Protein AF-A0A9E7M958-F1 (afdb_monomer_lite)

Secondary structure (DSSP, 8-state):
-HHHHHHHHHHHHHHHHHHHHHHS-S-----HHHHHHHHHHHHHHHHHHHHHHHHHHHHHHHHHHHHHHHHHHHHHHHHHHHHHHHHHHHHHHHHHHHHHHHHHHHHHHHHHHHHHHHHHHHHHHHHHHHHHHHHHHHHHHHHHHHHHHHHHHHHHTT-HHHHHHHHHHHHHHHHHHHHHHHHHHHHHHHHHTT--SHHHHHHHHHHHHHHHHHHHHHHHHHHHHHHHHHHHHHHHTT-HHHHHHHHHHHHHHHHHHHHTT-

Foldseek 3Di:
DVVVVVVVVVVVVVVVVVVVVVPDDDDDDDDPVVVVVVVVVVVVVVVVVVVVVVVVVVVVVVVVVVVVVVVVVVVVVVVVVVVVVVVVVVVVVVVVVVVVVVVVVVVVVVVVVVVLVVLVVLLVVLQVLLVVLQVLLVVLQVQLVVLQVVLLVCVVVLVLVSSLVSLVSSLVSLVSSLVSLQSSLVSLVSSLVSDPDPVSNVVSVVSNVVSVVSSVLSVLLNVLSVLQNVLSVCSVVVNNVSSVVSNVVSVVSVVVSVVVVD

Organism: NCBI:txid2866384

Radius of gyration: 62.26 Å; chains: 1; bounding box: 92×36×176 Å

Structure (mmCIF, N/CA/C/O backbone):
data_AF-A0A9E7M958-F1
#
_entry.id   AF-A0A9E7M958-F1
#
loop_
_atom_site.group_PDB
_atom_site.id
_atom_site.type_symbol
_atom_site.label_atom_id
_atom_site.label_alt_id
_atom_site.label_comp_id
_atom_site.label_asym_id
_atom_site.label_entity_id
_atom_site.label_seq_id
_atom_site.pdbx_PDB_ins_code
_atom_site.Cartn_x
_atom_site.Cartn_y
_atom_site.Cartn_z
_atom_site.occupancy
_atom_site.B_iso_or_equiv
_atom_site.auth_seq_id
_atom_site.auth_comp_id
_atom_site.auth_asym_id
_atom_site.auth_atom_id
_atom_site.pdbx_PDB_model_num
ATOM 1 N N . MET A 1 1 ? -29.590 12.487 93.732 1.00 47.31 1 MET A N 1
ATOM 2 C CA . MET A 1 1 ? -29.348 13.598 94.693 1.00 47.31 1 MET A CA 1
ATOM 3 C C . MET A 1 1 ? -30.628 14.300 95.175 1.00 47.31 1 MET A C 1
ATOM 5 O O . MET A 1 1 ? -30.715 14.579 96.363 1.00 47.31 1 MET A O 1
ATOM 9 N N . LYS A 1 2 ? -31.625 14.575 94.311 1.00 45.00 2 LYS A N 1
ATOM 10 C CA . LYS A 1 2 ? -32.914 15.203 94.698 1.00 45.00 2 LYS A CA 1
ATOM 11 C C . LYS A 1 2 ? -33.746 14.357 95.684 1.00 45.00 2 LYS A C 1
ATOM 13 O O . LYS A 1 2 ? -34.226 14.889 96.676 1.00 45.00 2 LYS A O 1
ATOM 18 N N . GLU A 1 3 ? -33.815 13.047 95.458 1.00 50.19 3 GLU A N 1
ATOM 19 C CA . GLU A 1 3 ? -34.499 12.064 96.323 1.00 50.19 3 GLU A CA 1
ATOM 20 C C . GLU A 1 3 ? -33.893 11.978 97.738 1.00 50.19 3 GLU A C 1
ATOM 22 O O . GLU A 1 3 ? -34.594 12.049 98.742 1.00 50.19 3 GLU A O 1
ATOM 27 N N . ILE A 1 4 ? -32.559 11.949 97.837 1.00 57.16 4 ILE A N 1
ATOM 28 C CA . ILE A 1 4 ? -31.839 11.887 99.122 1.00 57.16 4 ILE A CA 1
ATOM 29 C C . ILE A 1 4 ? -32.081 13.154 99.963 1.00 57.16 4 ILE A C 1
ATOM 31 O O . ILE A 1 4 ? -32.225 13.069 101.181 1.00 57.16 4 ILE A O 1
ATOM 35 N N . LYS A 1 5 ? -32.202 14.330 99.325 1.00 58.62 5 LYS A N 1
ATOM 36 C CA . LYS A 1 5 ? -32.550 15.583 100.020 1.00 58.62 5 LYS A CA 1
ATOM 37 C C . LYS A 1 5 ? -33.979 15.571 100.580 1.00 58.62 5 LYS A C 1
ATOM 39 O O . LYS A 1 5 ? -34.191 16.124 101.656 1.00 58.62 5 LYS A O 1
ATOM 44 N N . LYS A 1 6 ? -34.934 14.922 99.901 1.00 59.91 6 LYS A N 1
ATOM 45 C CA . LYS A 1 6 ? -36.303 14.732 100.417 1.00 59.91 6 LYS A CA 1
ATOM 46 C C . LYS A 1 6 ? -36.311 13.844 101.665 1.00 59.91 6 LYS A C 1
ATOM 48 O O . LYS A 1 6 ? -36.924 14.212 102.662 1.00 59.91 6 LYS A O 1
ATOM 53 N N . ILE A 1 7 ? -35.570 12.735 101.643 1.00 62.56 7 ILE A N 1
ATOM 54 C CA . ILE A 1 7 ? -35.487 11.799 102.778 1.00 62.56 7 ILE A CA 1
ATOM 55 C C . ILE A 1 7 ? -34.814 12.454 103.997 1.00 62.56 7 ILE A C 1
ATOM 57 O O . ILE A 1 7 ? -35.335 12.352 105.107 1.00 62.56 7 ILE A O 1
ATOM 61 N N . LEU A 1 8 ? -33.715 13.199 103.808 1.00 62.44 8 LEU A N 1
ATOM 62 C CA . LEU A 1 8 ? -33.075 13.937 104.909 1.00 62.44 8 LEU A CA 1
ATOM 63 C C . LEU A 1 8 ? -33.972 15.040 105.496 1.00 62.44 8 LEU A C 1
ATOM 65 O O . LEU A 1 8 ? -33.953 15.254 106.707 1.00 62.44 8 LEU A O 1
ATOM 69 N N . GLY A 1 9 ? -34.776 15.716 104.667 1.00 65.19 9 GLY A N 1
ATOM 70 C CA . GLY A 1 9 ? -35.741 16.715 105.135 1.00 65.19 9 GLY A CA 1
ATOM 71 C C . GLY A 1 9 ? -36.799 16.121 106.070 1.00 65.19 9 GLY A C 1
ATOM 72 O O . GLY A 1 9 ? -37.097 16.702 107.111 1.00 65.19 9 GLY A O 1
ATOM 73 N N . ILE A 1 10 ? -37.298 14.925 105.751 1.00 59.59 10 ILE A N 1
ATOM 74 C CA . ILE A 1 10 ? -38.305 14.215 106.557 1.00 59.59 10 ILE A CA 1
ATOM 75 C C . ILE A 1 10 ? -37.716 13.739 107.898 1.00 59.59 10 ILE A C 1
ATOM 77 O O . ILE A 1 10 ? -38.360 13.877 108.939 1.00 59.59 10 ILE A O 1
ATOM 81 N N . ILE A 1 11 ? -36.471 13.248 107.905 1.00 61.09 11 ILE A N 1
ATOM 82 C CA . ILE A 1 11 ? -35.780 12.812 109.135 1.00 61.09 11 ILE A CA 1
ATOM 83 C C . ILE A 1 11 ? -35.516 13.998 110.080 1.00 61.09 11 ILE A C 1
ATOM 85 O O . ILE A 1 11 ? -35.665 13.861 111.295 1.00 61.09 11 ILE A O 1
ATOM 89 N N . SER A 1 12 ? -35.192 15.176 109.536 1.00 56.88 12 SER A N 1
ATOM 90 C CA . SER A 1 12 ? -34.965 16.397 110.326 1.00 56.88 12 SER A CA 1
ATOM 91 C C . SER A 1 12 ? -36.241 16.886 111.032 1.00 56.88 12 SER A C 1
ATOM 93 O O . SER A 1 12 ? -36.202 17.279 112.198 1.00 56.88 12 SER A O 1
ATOM 95 N N . ILE A 1 13 ? -37.398 16.776 110.369 1.00 57.28 13 ILE A N 1
ATOM 96 C CA . ILE A 1 13 ? -38.706 17.131 110.946 1.00 57.28 13 ILE A CA 1
ATOM 97 C C . ILE A 1 13 ? -39.095 16.155 112.071 1.00 57.28 13 ILE A C 1
ATOM 99 O O . ILE A 1 13 ? -39.565 16.587 113.122 1.00 57.28 13 ILE A O 1
ATOM 103 N N . LEU A 1 14 ? -38.832 14.854 111.905 1.00 51.41 14 LEU A N 1
ATOM 104 C CA . LEU A 1 14 ? -39.095 13.837 112.935 1.00 51.41 14 LEU A CA 1
ATOM 105 C C . LEU A 1 14 ? -38.266 14.049 114.214 1.00 51.41 14 LEU A C 1
ATOM 107 O O . LEU A 1 14 ? -38.778 13.857 115.321 1.00 51.41 14 LEU A O 1
ATOM 111 N N . PHE A 1 15 ? -37.015 14.501 114.081 1.00 55.94 15 PHE A N 1
ATOM 112 C CA . PHE A 1 15 ? -36.181 14.867 115.231 1.00 55.94 15 PHE A CA 1
ATOM 113 C C . PHE A 1 15 ? -36.667 16.147 115.923 1.00 55.94 15 PHE A C 1
ATOM 115 O O . PHE A 1 15 ? -36.675 16.206 117.153 1.00 55.94 15 PHE A O 1
ATOM 122 N N . PHE A 1 16 ? -37.147 17.137 115.163 1.00 52.12 16 PHE A N 1
ATOM 123 C CA . PHE A 1 16 ? -37.695 18.377 115.725 1.00 52.12 16 PHE A CA 1
ATOM 124 C C . PHE A 1 16 ? -38.998 18.153 116.505 1.00 52.12 16 PHE A C 1
ATOM 126 O O . PHE A 1 16 ? -39.171 18.705 117.591 1.00 52.12 16 PHE A O 1
ATOM 133 N N . VAL A 1 17 ? -39.885 17.289 116.004 1.00 52.69 17 VAL A N 1
ATOM 134 C CA . VAL A 1 17 ? -41.134 16.930 116.698 1.00 52.69 17 VAL A CA 1
ATOM 135 C C . VAL A 1 17 ? -40.842 16.154 117.986 1.00 52.69 17 VAL A C 1
ATOM 137 O O . VAL A 1 17 ? -41.458 16.416 119.016 1.00 52.69 17 VAL A O 1
ATOM 140 N N . SER A 1 18 ? -39.842 15.269 117.970 1.00 51.22 18 SER A N 1
ATOM 141 C CA . SER A 1 18 ? -39.431 14.515 119.163 1.00 51.22 18 SER A CA 1
ATOM 142 C C . SER A 1 18 ? -38.793 15.412 120.235 1.00 51.22 18 SER A C 1
ATOM 144 O O . SER A 1 18 ? -38.998 15.187 121.426 1.00 51.22 18 SER A O 1
ATOM 146 N N . ALA A 1 19 ? -38.072 16.465 119.833 1.00 47.78 19 ALA A N 1
ATOM 147 C CA . ALA A 1 19 ? -37.469 17.431 120.755 1.00 47.78 19 ALA A CA 1
ATOM 148 C C . ALA A 1 19 ? -38.495 18.404 121.372 1.00 47.78 19 ALA A C 1
ATOM 150 O O . ALA A 1 19 ? -38.380 18.748 122.548 1.00 47.78 19 ALA A O 1
ATOM 151 N N . ILE A 1 20 ? -39.531 18.804 120.623 1.00 48.09 20 ILE A N 1
ATOM 152 C CA . ILE A 1 20 ? -40.610 19.673 121.133 1.00 48.09 20 ILE A CA 1
ATOM 153 C C . ILE A 1 20 ? -41.466 18.944 122.184 1.00 48.09 20 ILE A C 1
ATOM 155 O O . ILE A 1 20 ? -41.868 19.554 123.175 1.00 48.09 20 ILE A O 1
ATOM 159 N N . VAL A 1 21 ? -41.676 17.633 122.028 1.00 45.31 21 VAL A N 1
ATOM 160 C CA . VAL A 1 21 ? -42.449 16.810 122.979 1.00 45.31 21 VAL A CA 1
ATOM 161 C C . VAL A 1 21 ? -41.733 16.624 124.327 1.00 45.31 21 VAL A C 1
ATOM 163 O O . VAL A 1 21 ? -42.394 16.404 125.337 1.00 45.31 21 VAL A O 1
ATOM 166 N N . ILE A 1 22 ? -40.404 16.762 124.388 1.00 48.28 22 ILE A N 1
ATOM 167 C CA . ILE A 1 22 ? -39.631 16.529 125.622 1.00 48.28 22 ILE A CA 1
ATOM 168 C C . ILE A 1 22 ? -39.420 17.819 126.446 1.00 48.28 22 ILE A C 1
ATOM 170 O O . ILE A 1 22 ? -39.154 17.732 127.642 1.00 48.28 22 ILE A O 1
ATOM 174 N N . ILE A 1 23 ? -39.581 19.017 125.863 1.00 45.84 23 ILE A N 1
ATOM 175 C CA . ILE A 1 23 ? -39.220 20.288 126.533 1.00 45.84 23 ILE A CA 1
ATOM 176 C C . ILE A 1 23 ? -40.438 21.127 126.988 1.00 45.84 23 ILE A C 1
ATOM 178 O O . ILE A 1 23 ? -40.286 22.006 127.835 1.00 45.84 23 ILE A O 1
ATOM 182 N N . SER A 1 24 ? -41.671 20.836 126.551 1.00 40.62 24 SER A N 1
ATOM 183 C CA . SER A 1 24 ? -42.872 21.577 126.995 1.00 40.62 24 SER A CA 1
ATOM 184 C C . SER A 1 24 ? -43.642 20.873 128.128 1.00 40.62 24 SER A C 1
ATOM 186 O O . SER A 1 24 ? -44.648 20.210 127.910 1.00 40.62 24 SER A O 1
ATOM 188 N N . GLY A 1 25 ? -43.088 21.004 129.337 1.00 33.09 25 GLY A N 1
ATOM 189 C CA . GLY A 1 25 ? -43.757 21.251 130.625 1.00 33.09 25 GLY A CA 1
ATOM 190 C C . GLY A 1 25 ? -45.064 20.546 131.029 1.00 33.09 25 GLY A C 1
ATOM 191 O O . GLY A 1 25 ? -46.114 20.682 130.413 1.00 33.09 25 GLY A O 1
ATOM 192 N N . CYS A 1 26 ? -44.994 19.946 132.221 1.00 32.00 26 CYS A N 1
ATOM 193 C CA . CYS A 1 26 ? -46.040 19.870 133.241 1.00 32.00 26 CYS A CA 1
ATOM 194 C C . CYS A 1 26 ? -47.234 20.846 133.107 1.00 32.00 26 CYS A C 1
ATOM 196 O O . CYS A 1 26 ? -47.071 22.047 132.913 1.00 32.00 26 CYS A O 1
ATOM 198 N N . THR A 1 27 ? -48.412 20.289 133.422 1.00 36.72 27 THR A N 1
ATOM 199 C CA . THR A 1 27 ? -49.656 20.936 133.885 1.00 36.72 27 THR A CA 1
ATOM 200 C C . THR A 1 27 ? -50.362 21.893 132.921 1.00 36.72 27 THR A C 1
ATOM 202 O O . THR A 1 27 ? -50.219 23.106 133.012 1.00 36.72 27 THR A O 1
ATOM 205 N N . ASN A 1 28 ? -51.251 21.356 132.081 1.00 36.56 28 ASN A N 1
ATOM 206 C CA . ASN A 1 28 ? -52.699 21.548 132.242 1.00 36.56 28 ASN A CA 1
ATOM 207 C C . ASN A 1 28 ? -53.490 20.707 131.229 1.00 36.56 28 ASN A C 1
ATOM 209 O O . ASN A 1 28 ? -53.019 20.328 130.162 1.00 36.56 28 ASN A O 1
ATOM 213 N N . THR A 1 29 ? -54.695 20.351 131.650 1.00 40.72 29 THR A N 1
ATOM 214 C CA . THR A 1 29 ? -55.608 19.350 131.101 1.00 40.72 29 THR A CA 1
ATOM 215 C C . THR A 1 29 ? -56.122 19.663 129.692 1.00 40.72 29 THR A C 1
ATOM 217 O O . THR A 1 29 ? -57.038 20.465 129.532 1.00 40.72 29 THR A O 1
ATOM 220 N N . THR A 1 30 ? -55.645 18.905 128.702 1.00 40.09 30 THR A N 1
ATOM 221 C CA . THR A 1 30 ? -56.407 18.521 127.500 1.00 40.09 30 THR A CA 1
ATOM 222 C C . THR A 1 30 ? -56.145 17.040 127.209 1.00 40.09 30 THR A C 1
ATOM 224 O O . THR A 1 30 ? -55.007 16.585 127.246 1.00 40.09 30 THR A O 1
ATOM 227 N N . SER A 1 31 ? -57.220 16.276 127.004 1.00 42.88 31 SER A N 1
ATOM 228 C CA . SER A 1 31 ? -57.263 14.806 126.937 1.00 42.88 31 SER A CA 1
ATOM 229 C C . SER A 1 31 ? -56.242 14.175 125.962 1.00 42.88 31 SER A C 1
ATOM 231 O O . SER A 1 31 ? -56.188 14.598 124.804 1.00 42.88 31 SER A O 1
ATOM 233 N N . PRO A 1 32 ? -55.524 13.092 126.347 1.00 48.78 32 PRO A N 1
ATOM 234 C CA . PRO A 1 32 ? -54.603 12.353 125.467 1.00 48.78 32 PRO A CA 1
ATOM 235 C C . PRO A 1 32 ? -55.287 11.760 124.226 1.00 48.78 32 PRO A C 1
ATOM 237 O O . PRO A 1 32 ? -54.625 11.469 123.231 1.00 48.78 32 PRO A O 1
ATOM 240 N N . THR A 1 33 ? -56.614 11.606 124.281 1.00 51.75 33 THR A N 1
ATOM 241 C CA . THR A 1 33 ? -57.452 10.962 123.258 1.00 51.75 33 THR A CA 1
ATOM 242 C C . THR A 1 33 ? -57.590 11.802 121.986 1.00 51.75 33 THR A C 1
ATOM 244 O O . THR A 1 33 ? -57.744 11.248 120.904 1.00 51.75 33 THR A O 1
ATOM 247 N N . ALA A 1 34 ? -57.501 13.135 122.075 1.00 48.47 34 ALA A N 1
ATOM 248 C CA . ALA A 1 34 ? -57.611 14.007 120.902 1.00 48.47 34 ALA A CA 1
ATOM 249 C C . ALA A 1 34 ? -56.317 14.027 120.072 1.00 48.47 34 ALA A C 1
ATOM 251 O O . ALA A 1 34 ? -56.385 14.043 118.846 1.00 48.47 34 ALA A O 1
ATOM 252 N N . VAL A 1 35 ? -55.155 13.962 120.734 1.00 49.47 35 VAL A N 1
ATOM 253 C CA . VAL A 1 35 ? -53.819 14.016 120.109 1.00 49.47 35 VAL A CA 1
ATOM 254 C C . VAL A 1 35 ? -53.416 12.664 119.511 1.00 49.47 35 VAL A C 1
ATOM 256 O O . VAL A 1 35 ? -52.834 12.614 118.432 1.00 49.47 35 VAL A O 1
ATOM 259 N N . THR A 1 36 ? -53.774 11.547 120.158 1.00 46.97 36 THR A N 1
ATOM 260 C CA . THR A 1 36 ? -53.556 10.211 119.570 1.00 46.97 36 THR A CA 1
ATOM 261 C C . THR A 1 36 ? -54.471 9.957 118.380 1.00 46.97 36 THR A C 1
ATOM 263 O O . THR A 1 36 ? -53.989 9.424 117.387 1.00 46.97 36 THR A O 1
ATOM 266 N N . LYS A 1 37 ? -55.738 10.397 118.431 1.00 51.06 37 LYS A N 1
ATOM 267 C CA . LYS A 1 37 ? -56.683 10.263 117.314 1.00 51.06 37 LYS A CA 1
ATOM 268 C C . LYS A 1 37 ? -56.258 11.091 116.097 1.00 51.06 37 LYS A C 1
ATOM 270 O O . LYS A 1 37 ? -56.144 10.527 115.014 1.00 51.06 37 LYS A O 1
ATOM 275 N N . THR A 1 38 ? -55.885 12.361 116.292 1.00 49.50 38 THR A N 1
ATOM 276 C CA . THR A 1 38 ? -55.367 13.216 115.205 1.00 49.50 38 THR A CA 1
ATOM 277 C C . THR A 1 38 ? -54.046 12.714 114.631 1.00 49.50 38 THR A C 1
ATOM 279 O O . THR A 1 38 ? -53.877 12.795 113.422 1.00 49.50 38 THR A O 1
ATOM 282 N N . PHE A 1 39 ? -53.129 12.156 115.433 1.00 46.81 39 PHE A N 1
ATOM 283 C CA . PHE A 1 39 ? -51.862 11.597 114.935 1.00 46.81 39 PHE A CA 1
ATOM 284 C C . PHE A 1 39 ? -52.048 10.271 114.181 1.00 46.81 39 PHE A C 1
ATOM 286 O O . PHE A 1 39 ? -51.357 10.014 113.195 1.00 46.81 39 PHE A O 1
ATOM 293 N N . THR A 1 40 ? -52.987 9.417 114.608 1.00 51.34 40 THR A N 1
ATOM 294 C CA . THR A 1 40 ? -53.341 8.209 113.851 1.00 51.34 40 THR A CA 1
ATOM 295 C C . THR A 1 40 ? -54.092 8.543 112.570 1.00 51.34 40 THR A C 1
ATOM 297 O O . THR A 1 40 ? -53.737 7.965 111.551 1.00 51.34 40 THR A O 1
ATOM 300 N N . GLU A 1 41 ? -55.029 9.500 112.600 1.00 50.28 41 GLU A N 1
ATOM 301 C CA . GLU A 1 41 ? -55.794 9.968 111.433 1.00 50.28 41 GLU A CA 1
ATOM 302 C C . GLU A 1 41 ? -54.876 10.646 110.406 1.00 50.28 41 GLU A C 1
ATOM 304 O O . GLU A 1 41 ? -54.853 10.203 109.263 1.00 50.28 41 GLU A O 1
ATOM 309 N N . THR A 1 42 ? -54.004 11.580 110.812 1.00 51.25 42 THR A N 1
ATOM 310 C CA . THR A 1 42 ? -53.027 12.211 109.896 1.00 51.25 42 THR A CA 1
ATOM 311 C C . THR A 1 42 ? -51.995 11.231 109.348 1.00 51.25 42 THR A C 1
ATOM 313 O O . THR A 1 42 ? -51.616 11.355 108.187 1.00 51.25 42 THR A O 1
ATOM 316 N N . LYS A 1 43 ? -51.536 10.238 110.127 1.00 47.91 43 LYS A N 1
ATOM 317 C CA . LYS A 1 43 ? -50.617 9.189 109.640 1.00 47.91 43 LYS A CA 1
ATOM 318 C C . LYS A 1 43 ? -51.303 8.218 108.678 1.00 47.91 43 LYS A C 1
ATOM 320 O O . LYS A 1 43 ? -50.650 7.729 107.758 1.00 47.91 43 LYS A O 1
ATOM 325 N N . THR A 1 44 ? -52.582 7.905 108.886 1.00 52.88 44 THR A N 1
ATOM 326 C CA . THR A 1 44 ? -53.357 7.123 107.918 1.00 52.88 44 THR A CA 1
ATOM 327 C C . THR A 1 44 ? -53.657 7.939 106.672 1.00 52.88 44 THR A C 1
ATOM 329 O O . THR A 1 44 ? -53.343 7.435 105.606 1.00 52.88 44 THR A O 1
ATOM 332 N N . GLU A 1 45 ? -54.117 9.190 106.792 1.00 54.44 45 GLU A N 1
ATOM 333 C CA . GLU A 1 45 ? -54.424 10.101 105.679 1.00 54.44 45 GLU A CA 1
ATOM 334 C C . GLU A 1 45 ? -53.199 10.366 104.807 1.00 54.44 45 GLU A C 1
ATOM 336 O O . GLU A 1 45 ? -53.254 10.073 103.617 1.00 54.44 45 GLU A O 1
ATOM 341 N N . THR A 1 46 ? -52.059 10.764 105.387 1.00 51.66 46 THR A N 1
ATOM 342 C CA . THR A 1 46 ? -50.806 10.956 104.626 1.00 51.66 46 THR A CA 1
ATOM 343 C C . THR A 1 46 ? -50.308 9.671 103.975 1.00 51.66 46 THR A C 1
ATOM 345 O O . THR A 1 46 ? -49.745 9.720 102.882 1.00 51.66 46 THR A O 1
ATOM 348 N N . LYS A 1 47 ? -50.514 8.505 104.601 1.00 59.81 47 LYS A N 1
ATOM 349 C CA . LYS A 1 47 ? -50.165 7.209 104.006 1.00 59.81 47 LYS A CA 1
ATOM 350 C C . LYS A 1 47 ? -51.126 6.822 102.881 1.00 59.81 47 LYS A C 1
ATOM 352 O O . LYS A 1 47 ? -50.666 6.240 101.912 1.00 59.81 47 LYS A O 1
ATOM 357 N N . THR A 1 48 ? -52.418 7.142 102.971 1.00 62.03 48 THR A N 1
ATOM 358 C CA . THR A 1 48 ? -53.368 6.970 101.858 1.00 62.03 48 THR A CA 1
ATOM 359 C C . THR A 1 48 ? -53.067 7.929 100.717 1.00 62.03 48 THR A C 1
ATOM 361 O O . THR A 1 48 ? -52.929 7.446 99.606 1.00 62.03 48 THR A O 1
ATOM 364 N N . GLU A 1 49 ? -52.873 9.226 100.978 1.00 62.75 49 GLU A N 1
ATOM 365 C CA . GLU A 1 49 ? -52.569 10.252 99.965 1.00 62.75 49 GLU A CA 1
ATOM 366 C C . GLU A 1 49 ? -51.263 9.964 99.215 1.00 62.75 49 GLU A C 1
ATOM 368 O O . GLU A 1 49 ? -51.215 10.046 97.989 1.00 62.75 49 GLU A O 1
ATOM 373 N N . THR A 1 50 ? -50.207 9.556 99.928 1.00 67.75 50 THR A N 1
ATOM 374 C CA . THR A 1 50 ? -48.953 9.130 99.282 1.00 67.75 50 THR A CA 1
ATOM 375 C C . THR A 1 50 ? -49.119 7.851 98.466 1.00 67.75 50 THR A C 1
ATOM 377 O O . THR A 1 50 ? -48.443 7.693 97.451 1.00 67.75 50 THR A O 1
ATOM 380 N N . ASN A 1 51 ? -50.022 6.952 98.861 1.00 73.00 51 ASN A N 1
ATOM 381 C CA . ASN A 1 51 ? -50.308 5.739 98.101 1.00 73.00 51 ASN A CA 1
ATOM 382 C C . ASN A 1 51 ? -51.104 6.050 96.822 1.00 73.00 51 ASN A C 1
ATOM 384 O O . ASN A 1 51 ? -50.785 5.496 95.775 1.00 73.00 51 ASN A O 1
ATOM 388 N N . THR A 1 52 ? -52.072 6.974 96.869 1.00 78.31 52 THR A N 1
ATOM 389 C CA . THR A 1 52 ? -52.813 7.428 95.678 1.00 78.31 52 THR A CA 1
ATOM 390 C C . THR A 1 52 ? -51.916 8.170 94.686 1.00 78.31 52 THR A C 1
ATOM 392 O O . THR A 1 52 ? -52.016 7.941 93.484 1.00 78.31 52 THR A O 1
ATOM 395 N N . GLU A 1 53 ? -51.005 9.017 95.170 1.00 79.75 53 GLU A N 1
ATOM 396 C CA . GLU A 1 53 ? -50.024 9.730 94.337 1.00 79.75 53 GLU A CA 1
ATOM 397 C C . GLU A 1 53 ? -49.073 8.753 93.621 1.00 79.75 53 GLU A C 1
ATOM 399 O O . GLU A 1 53 ? -48.853 8.856 92.414 1.00 79.75 53 GLU A O 1
ATOM 404 N N . LEU A 1 54 ? -48.539 7.763 94.347 1.00 86.25 54 LEU A N 1
ATOM 405 C CA . LEU A 1 54 ? -47.696 6.716 93.762 1.00 86.25 54 LEU A CA 1
ATOM 406 C C . LEU A 1 54 ? -48.467 5.862 92.751 1.00 86.25 54 LEU A C 1
ATOM 408 O O . LEU A 1 54 ? -47.918 5.512 91.711 1.00 86.25 54 LEU A O 1
ATOM 412 N N . GLN A 1 55 ? -49.733 5.553 93.029 1.00 83.69 55 GLN A N 1
ATOM 413 C CA . GLN A 1 55 ? -50.586 4.778 92.131 1.00 83.69 55 GLN A CA 1
ATOM 414 C C . GLN A 1 55 ? -50.861 5.528 90.818 1.00 83.69 55 GLN A C 1
ATOM 416 O O . GLN A 1 55 ? -50.698 4.948 89.748 1.00 83.69 55 GLN A O 1
ATOM 421 N N . SER A 1 56 ? -51.139 6.833 90.888 1.00 83.88 56 SER A N 1
ATOM 422 C CA . SER A 1 56 ? -51.269 7.709 89.712 1.00 83.88 56 SER A CA 1
ATOM 423 C C . SER A 1 56 ? -49.974 7.783 88.885 1.00 83.88 56 SER A C 1
ATOM 425 O O . SER A 1 56 ? -49.996 7.683 87.657 1.00 83.88 56 SER A O 1
ATOM 427 N N . GLN A 1 57 ? -48.810 7.879 89.541 1.00 90.00 57 GLN A N 1
ATOM 428 C CA . GLN A 1 57 ? -47.514 7.848 88.849 1.00 90.00 57 GLN A CA 1
ATOM 429 C C . GLN A 1 57 ? -47.246 6.495 88.175 1.00 90.00 57 GLN A C 1
ATOM 431 O O . GLN A 1 57 ? -46.715 6.464 87.064 1.00 90.00 57 GLN A O 1
ATOM 436 N N . VAL A 1 58 ? -47.622 5.384 88.817 1.00 88.88 58 VAL A N 1
ATOM 437 C CA . VAL A 1 58 ? -47.515 4.036 88.238 1.00 88.88 58 VAL A CA 1
ATOM 438 C C . VAL A 1 58 ? -48.411 3.900 87.009 1.00 88.88 58 VAL A C 1
ATOM 440 O O . VAL A 1 58 ? -47.935 3.418 85.984 1.00 88.88 58 VAL A O 1
ATOM 443 N N . GLU A 1 59 ? -49.661 4.359 87.076 1.00 90.44 59 GLU A N 1
ATOM 444 C CA . GLU A 1 59 ? -50.593 4.343 85.940 1.00 90.44 59 GLU A CA 1
ATOM 445 C C . GLU A 1 59 ? -50.063 5.181 84.765 1.00 90.44 59 GLU A C 1
ATOM 447 O O . GLU A 1 59 ? -49.993 4.687 83.639 1.00 90.44 59 GLU A O 1
ATOM 452 N N . SER A 1 60 ? -49.562 6.393 85.029 1.00 93.44 60 SER A N 1
ATOM 453 C CA . SER A 1 60 ? -48.960 7.253 83.998 1.00 93.44 60 SER A CA 1
ATOM 454 C C . SER A 1 60 ? -47.706 6.645 83.356 1.00 93.44 60 SER A C 1
ATOM 456 O O . SER A 1 60 ? -47.492 6.773 82.147 1.00 93.44 60 SER A O 1
ATOM 458 N N . LEU A 1 61 ? -46.856 5.979 84.143 1.00 94.75 61 LEU A N 1
ATOM 459 C CA . LEU A 1 61 ? -45.693 5.265 83.616 1.00 94.75 61 LEU A CA 1
ATOM 460 C C . LEU A 1 61 ? -46.113 4.057 82.773 1.00 94.75 61 LEU A C 1
ATOM 462 O O . LEU A 1 61 ? -45.486 3.795 81.748 1.00 94.75 61 LEU A O 1
ATOM 466 N N . LEU A 1 62 ? -47.175 3.351 83.166 1.00 92.75 62 LEU A N 1
ATOM 467 C CA . LEU A 1 62 ? -47.703 2.212 82.418 1.00 92.75 62 LEU A CA 1
ATOM 468 C C . LEU A 1 62 ? -48.200 2.638 81.028 1.00 92.75 62 LEU A C 1
ATOM 470 O O . LEU A 1 62 ? -47.855 1.999 80.034 1.00 92.75 62 LEU A O 1
ATOM 474 N N . GLU A 1 63 ? -48.939 3.748 80.945 1.00 93.56 63 GLU A N 1
ATOM 475 C CA . GLU A 1 63 ? -49.394 4.322 79.670 1.00 93.56 63 GLU A CA 1
ATOM 476 C C . GLU A 1 63 ? -48.220 4.738 78.773 1.00 93.56 63 GLU A C 1
ATOM 478 O O . GLU A 1 63 ? -48.222 4.476 77.567 1.00 93.56 63 GLU A O 1
ATOM 483 N N . GLN A 1 64 ? -47.181 5.352 79.351 1.00 95.00 64 GLN A N 1
ATOM 484 C CA . GLN A 1 64 ? -45.968 5.707 78.609 1.00 95.00 64 GLN A CA 1
ATOM 485 C C . GLN A 1 64 ? -45.246 4.468 78.071 1.00 95.00 64 GLN A C 1
ATOM 487 O O . GLN A 1 64 ? -44.820 4.471 76.916 1.00 95.00 64 GLN A O 1
ATOM 492 N N . VAL A 1 65 ? -45.134 3.406 78.875 1.00 94.38 65 VAL A N 1
ATOM 493 C CA . VAL A 1 65 ? -44.538 2.131 78.450 1.00 94.38 65 VAL A CA 1
ATOM 494 C C . VAL A 1 65 ? -45.334 1.520 77.299 1.00 94.38 65 VAL A C 1
ATOM 496 O O . VAL A 1 65 ? -44.735 1.170 76.286 1.00 94.38 65 VAL A O 1
ATOM 499 N N . GLN A 1 66 ? -46.666 1.473 77.395 1.00 94.56 66 GLN A N 1
ATOM 500 C CA . GLN A 1 66 ? -47.520 0.957 76.317 1.00 94.56 66 GLN A CA 1
ATOM 501 C C . GLN A 1 66 ? -47.352 1.752 75.016 1.00 94.56 66 GLN A C 1
ATOM 503 O O . GLN A 1 66 ? -47.229 1.169 73.938 1.00 94.56 66 GLN A O 1
ATOM 508 N N . LYS A 1 67 ? -47.288 3.087 75.101 1.00 95.50 67 LYS A N 1
ATOM 509 C CA . LYS A 1 67 ? -47.060 3.938 73.926 1.00 95.50 67 LYS A CA 1
ATOM 510 C C . LYS A 1 67 ? -45.693 3.675 73.286 1.00 95.50 67 LYS A C 1
ATOM 512 O O . LYS A 1 67 ? -45.604 3.583 72.063 1.00 95.50 67 LYS A O 1
ATOM 517 N N . LEU A 1 68 ? -44.647 3.535 74.102 1.00 96.44 68 LEU A N 1
ATOM 518 C CA . LEU A 1 68 ? -43.298 3.216 73.630 1.00 96.44 68 LEU A CA 1
ATOM 519 C C . LEU A 1 68 ? -43.216 1.811 73.014 1.00 96.44 68 LEU A C 1
ATOM 521 O O . LEU A 1 68 ? -42.478 1.613 72.051 1.00 96.44 68 LEU A O 1
ATOM 525 N N . GLU A 1 69 ? -43.965 0.836 73.532 1.00 94.25 69 GLU A N 1
ATOM 526 C CA . GLU A 1 69 ? -44.048 -0.510 72.950 1.00 94.25 69 GLU A CA 1
ATOM 527 C C . GLU A 1 69 ? -44.696 -0.498 71.562 1.00 94.25 69 GLU A C 1
ATOM 529 O O . GLU A 1 69 ? -44.176 -1.137 70.642 1.00 94.25 69 GLU A O 1
ATOM 534 N N . GLU A 1 70 ? -45.775 0.266 71.380 1.00 95.19 70 GLU A N 1
ATOM 535 C CA . GLU A 1 70 ? -46.425 0.399 70.073 1.00 95.19 70 GLU A CA 1
ATOM 536 C C . GLU A 1 70 ? -45.526 1.149 69.074 1.00 95.19 70 GLU A C 1
ATOM 538 O O . GLU A 1 70 ? -45.374 0.722 67.927 1.00 95.19 70 GLU A O 1
ATOM 543 N N . GLU A 1 71 ? -44.845 2.213 69.514 1.00 97.12 71 GLU A N 1
ATOM 544 C CA . GLU A 1 71 ? -43.866 2.932 68.689 1.00 97.12 71 GLU A CA 1
ATOM 545 C C . GLU A 1 71 ? -42.705 2.019 68.271 1.00 97.12 71 GLU A C 1
ATOM 547 O O . GLU A 1 71 ? -42.347 1.960 67.093 1.00 97.12 71 GLU A O 1
ATOM 552 N N . LYS A 1 72 ? -42.168 1.227 69.207 1.00 95.88 72 LYS A N 1
ATOM 553 C CA . LYS A 1 72 ? -41.131 0.226 68.927 1.00 95.88 72 LYS A CA 1
ATOM 554 C C . LYS A 1 72 ? -41.600 -0.800 67.895 1.00 95.88 72 LYS A C 1
ATOM 556 O O . LYS A 1 72 ? -40.831 -1.162 67.002 1.00 95.88 72 LYS A O 1
ATOM 561 N N . LYS A 1 73 ? -42.839 -1.284 68.004 1.00 95.94 73 LYS A N 1
ATOM 562 C CA . LYS A 1 73 ? -43.420 -2.240 67.053 1.00 95.94 73 LYS A CA 1
ATOM 563 C C . LYS A 1 73 ? -43.549 -1.627 65.656 1.00 95.94 73 LYS A C 1
ATOM 565 O O . LYS A 1 73 ? -43.155 -2.270 64.685 1.00 95.94 73 LYS A O 1
ATOM 570 N N . ASN A 1 74 ? -44.016 -0.382 65.562 1.00 97.12 74 ASN A N 1
ATOM 571 C CA . ASN A 1 74 ? -44.109 0.350 64.299 1.00 97.12 74 ASN A CA 1
ATOM 572 C C . ASN A 1 74 ? -42.729 0.563 63.650 1.00 97.12 74 ASN A C 1
ATOM 574 O O . ASN A 1 74 ? -42.552 0.284 62.467 1.00 97.12 74 ASN A O 1
ATOM 578 N N . LEU A 1 75 ? -41.726 0.978 64.430 1.00 98.06 75 LEU A N 1
ATOM 579 C CA . LEU A 1 75 ? -40.350 1.119 63.941 1.00 98.06 75 LEU A CA 1
ATOM 580 C C . LEU A 1 75 ? -39.769 -0.220 63.473 1.00 98.06 75 LEU A C 1
ATOM 582 O O . LEU A 1 75 ? -39.106 -0.273 62.443 1.00 98.06 75 LEU A O 1
ATOM 586 N N . THR A 1 76 ? -40.051 -1.310 64.190 1.00 97.00 76 THR A N 1
ATOM 587 C CA . THR A 1 76 ? -39.614 -2.661 63.797 1.00 97.00 76 THR A CA 1
ATOM 588 C C . THR A 1 76 ? -40.214 -3.069 62.450 1.00 97.00 76 THR A C 1
ATOM 590 O O . THR A 1 76 ? -39.513 -3.630 61.612 1.00 97.00 76 THR A O 1
ATOM 593 N N . PHE A 1 77 ? -41.493 -2.756 62.220 1.00 96.56 77 PHE A N 1
ATOM 594 C CA . PHE A 1 77 ? -42.155 -3.009 60.942 1.00 96.56 77 PHE A CA 1
ATOM 595 C C . PHE A 1 77 ? -41.518 -2.202 59.799 1.00 96.56 77 PHE A C 1
ATOM 597 O O . PHE A 1 77 ? -41.136 -2.787 58.788 1.00 96.56 77 PHE A O 1
ATOM 604 N N . GLN A 1 78 ? -41.302 -0.896 59.993 1.00 97.81 78 GLN A N 1
ATOM 605 C CA . GLN A 1 78 ? -40.653 -0.039 58.989 1.00 97.81 78 GLN A CA 1
ATOM 606 C C . GLN A 1 78 ? -39.226 -0.495 58.656 1.00 97.81 78 GLN A C 1
ATOM 608 O O . GLN A 1 78 ? -38.830 -0.482 57.494 1.00 97.81 78 GLN A O 1
ATOM 613 N N . ILE A 1 79 ? -38.455 -0.934 59.658 1.00 97.56 79 ILE A N 1
ATOM 614 C CA . ILE A 1 79 ? -37.114 -1.495 59.438 1.00 97.56 79 ILE A CA 1
ATOM 615 C C . ILE A 1 79 ? -37.194 -2.730 58.534 1.00 97.56 79 ILE A C 1
ATOM 617 O O . ILE A 1 79 ? -36.424 -2.828 57.583 1.00 97.56 79 ILE A O 1
ATOM 621 N N . SER A 1 80 ? -38.150 -3.633 58.774 1.00 97.31 80 SER A N 1
ATOM 622 C CA . SER A 1 80 ? -38.327 -4.833 57.948 1.00 97.31 80 SER A CA 1
ATOM 623 C C . SER A 1 80 ? -38.707 -4.511 56.496 1.00 97.31 80 SER A C 1
ATOM 625 O O . SER A 1 80 ? -38.269 -5.215 55.580 1.00 97.31 80 SER A O 1
ATOM 627 N N . GLU A 1 81 ? -39.516 -3.473 56.262 1.00 98.06 81 GLU A N 1
ATOM 628 C CA . GLU A 1 81 ? -39.846 -3.015 54.904 1.00 98.06 81 GLU A CA 1
ATOM 629 C C . GLU A 1 81 ? -38.611 -2.439 54.200 1.00 98.06 81 GLU A C 1
ATOM 631 O O . GLU A 1 81 ? -38.291 -2.849 53.082 1.00 98.06 81 GLU A O 1
ATOM 636 N N . LEU A 1 82 ? -37.855 -1.572 54.881 1.00 98.25 82 LEU A N 1
ATOM 637 C CA . LEU A 1 82 ? -36.621 -0.990 54.344 1.00 98.25 82 LEU A CA 1
ATOM 638 C C . LEU A 1 82 ? -35.554 -2.053 54.046 1.00 98.25 82 LEU A C 1
ATOM 640 O O . LEU A 1 82 ? -34.864 -1.971 53.032 1.00 98.25 82 LEU A O 1
ATOM 644 N N . GLU A 1 83 ? -35.415 -3.074 54.893 1.00 98.25 83 GLU A N 1
ATOM 645 C CA . GLU A 1 83 ? -34.510 -4.203 54.643 1.00 98.25 83 GLU A CA 1
ATOM 646 C C . GLU A 1 83 ? -34.893 -4.977 53.376 1.00 98.25 83 GLU A C 1
ATOM 648 O O . GLU A 1 83 ? -34.016 -5.404 52.618 1.00 98.25 83 GLU A O 1
ATOM 653 N N . THR A 1 84 ? -36.195 -5.127 53.121 1.00 97.00 84 THR A N 1
ATOM 654 C CA . THR A 1 84 ? -36.707 -5.776 51.909 1.00 97.00 84 THR A CA 1
ATOM 655 C C . THR A 1 84 ? -36.366 -4.949 50.669 1.00 97.00 84 THR A C 1
ATOM 657 O O . THR A 1 84 ? -35.756 -5.478 49.739 1.00 97.00 84 THR A O 1
ATOM 660 N N . GLU A 1 85 ? -36.646 -3.643 50.691 1.00 98.06 85 GLU A N 1
ATOM 661 C CA . GLU A 1 85 ? -36.328 -2.723 49.587 1.00 98.06 85 GLU A CA 1
ATOM 662 C C . GLU A 1 85 ? -34.816 -2.677 49.295 1.00 98.06 85 GLU A C 1
ATOM 664 O O . GLU A 1 85 ? -34.388 -2.759 48.141 1.00 98.06 85 GLU A O 1
ATOM 669 N N . ILE A 1 86 ? -33.974 -2.642 50.336 1.00 98.19 86 ILE A N 1
ATOM 670 C CA . ILE A 1 86 ? -32.509 -2.692 50.194 1.00 98.19 86 ILE A CA 1
ATOM 671 C C . ILE A 1 86 ? -32.064 -3.969 49.470 1.00 98.19 86 ILE A C 1
ATOM 673 O O . ILE A 1 86 ? -31.152 -3.924 48.638 1.00 98.19 86 ILE A O 1
ATOM 677 N N . ASN A 1 87 ? -32.667 -5.116 49.784 1.00 97.81 87 ASN A N 1
ATOM 678 C CA . ASN A 1 87 ? -32.307 -6.384 49.153 1.00 97.81 87 ASN A CA 1
ATOM 679 C C . ASN A 1 87 ? -32.742 -6.442 47.682 1.00 97.81 87 ASN A C 1
ATOM 681 O O . ASN A 1 87 ? -31.989 -6.950 46.846 1.00 97.81 87 ASN A O 1
ATOM 685 N N . GLU A 1 88 ? -33.897 -5.870 47.342 1.00 98.19 88 GLU A N 1
ATOM 686 C CA . GLU A 1 88 ? -34.339 -5.732 45.950 1.00 98.19 88 GLU A CA 1
ATOM 687 C C . GLU A 1 88 ? -33.407 -4.817 45.148 1.00 98.19 88 GLU A C 1
ATOM 689 O O . GLU A 1 88 ? -32.968 -5.183 44.053 1.00 98.19 88 GLU A O 1
ATOM 694 N N . LEU A 1 89 ? -33.015 -3.671 45.715 1.00 98.44 89 LEU A N 1
ATOM 695 C CA . LEU A 1 89 ? -32.070 -2.750 45.081 1.00 98.44 89 LEU A CA 1
ATOM 696 C C . LEU A 1 89 ? -30.703 -3.399 44.836 1.00 98.44 89 LEU A C 1
ATOM 698 O O . LEU A 1 89 ? -30.134 -3.227 43.757 1.00 98.44 89 LEU A O 1
ATOM 702 N N . LYS A 1 90 ? -30.187 -4.188 45.789 1.00 98.25 90 LYS A N 1
ATOM 703 C CA . LYS A 1 90 ? -28.943 -4.957 45.601 1.00 98.25 90 LYS A CA 1
ATOM 704 C C . LYS A 1 90 ? -29.046 -5.918 44.420 1.00 98.25 90 LYS A C 1
ATOM 706 O O . LYS A 1 90 ? -28.156 -5.927 43.574 1.00 98.25 90 LYS A O 1
ATOM 711 N N . LYS A 1 91 ? -30.154 -6.657 44.310 1.00 97.88 91 LYS A N 1
ATOM 712 C CA . LYS A 1 91 ? -30.387 -7.575 43.188 1.00 97.88 91 LYS A CA 1
ATOM 713 C C . LYS A 1 91 ? -30.385 -6.840 41.843 1.00 97.88 91 LYS A C 1
ATOM 715 O O . LYS A 1 91 ? -29.727 -7.281 40.905 1.00 97.88 91 LYS A O 1
ATOM 720 N N . VAL A 1 92 ? -31.059 -5.691 41.760 1.00 98.12 92 VAL A N 1
ATOM 721 C CA . VAL A 1 92 ? -31.068 -4.856 40.545 1.00 98.12 92 VAL A CA 1
ATOM 722 C C . VAL A 1 92 ? -29.663 -4.345 40.202 1.00 98.12 92 VAL A C 1
ATOM 724 O O . VAL A 1 92 ? -29.297 -4.290 39.026 1.00 98.12 92 VAL A O 1
ATOM 727 N N . ILE A 1 93 ? -28.861 -3.973 41.204 1.00 98.25 93 ILE A N 1
ATOM 728 C CA . ILE A 1 93 ? -27.463 -3.564 41.007 1.00 98.25 93 ILE A CA 1
ATOM 729 C C . ILE A 1 93 ? -26.636 -4.722 40.432 1.00 98.25 93 ILE A C 1
ATOM 731 O O . ILE A 1 93 ? -25.910 -4.515 39.459 1.00 98.25 93 ILE A O 1
ATOM 735 N N . ASP A 1 94 ? -26.777 -5.933 40.967 1.00 98.06 94 ASP A N 1
ATOM 736 C CA . ASP A 1 94 ? -26.047 -7.116 40.491 1.00 98.06 94 ASP A CA 1
ATOM 737 C C . ASP A 1 94 ? -26.419 -7.488 39.046 1.00 98.06 94 ASP A C 1
ATOM 739 O O . ASP A 1 94 ? -25.546 -7.762 38.211 1.00 98.06 94 ASP A O 1
ATOM 743 N N . GLU A 1 95 ? -27.709 -7.419 38.710 1.00 98.00 95 GLU A N 1
ATOM 744 C CA . GLU A 1 95 ? -28.200 -7.608 37.341 1.00 98.00 95 GLU A CA 1
ATOM 745 C C . GLU A 1 95 ? -27.601 -6.562 36.388 1.00 98.00 95 GLU A C 1
ATOM 747 O O . GLU A 1 95 ? -27.072 -6.907 35.326 1.00 98.00 95 GLU A O 1
ATOM 752 N N . LYS A 1 96 ? -27.599 -5.281 36.781 1.00 98.25 96 LYS A N 1
ATOM 753 C CA . LYS A 1 96 ? -26.995 -4.199 35.984 1.00 98.25 96 LYS A CA 1
ATOM 754 C C . LYS A 1 96 ? -25.488 -4.375 35.812 1.00 98.25 96 LYS A C 1
ATOM 756 O O . LYS A 1 96 ? -24.988 -4.177 34.705 1.00 98.25 96 LYS A O 1
ATOM 761 N N . ASN A 1 97 ? -24.770 -4.784 36.855 1.00 98.31 97 ASN A N 1
ATOM 762 C CA . ASN A 1 97 ? -23.331 -5.053 36.782 1.00 98.31 97 ASN A CA 1
ATOM 763 C C . ASN A 1 97 ? -23.014 -6.190 35.801 1.00 98.31 97 ASN A C 1
ATOM 765 O O . ASN A 1 97 ? -22.054 -6.098 35.032 1.00 98.31 97 ASN A O 1
ATOM 769 N N . THR A 1 98 ? -23.856 -7.224 35.767 1.00 97.94 98 THR A N 1
ATOM 770 C CA . THR A 1 98 ? -23.736 -8.327 34.803 1.00 97.94 98 THR A CA 1
ATOM 771 C C . THR A 1 98 ? -23.904 -7.829 33.365 1.00 97.94 98 THR A C 1
ATOM 773 O O . THR A 1 98 ? -23.094 -8.158 32.495 1.00 97.94 98 THR A O 1
ATOM 776 N N . VAL A 1 99 ? -24.902 -6.972 33.114 1.00 98.25 99 VAL A N 1
ATOM 777 C CA . VAL A 1 99 ? -25.116 -6.352 31.795 1.00 98.25 99 VAL A CA 1
ATOM 778 C C . VAL A 1 99 ? -23.930 -5.471 31.391 1.00 98.25 99 VAL A C 1
ATOM 780 O O . VAL A 1 99 ? -23.441 -5.592 30.269 1.00 98.25 99 VAL A O 1
ATOM 783 N N . ILE A 1 100 ? -23.418 -4.634 32.300 1.00 98.38 100 ILE A N 1
ATOM 784 C CA . ILE A 1 100 ? -22.244 -3.779 32.046 1.00 98.38 100 ILE A CA 1
ATOM 785 C C . ILE A 1 100 ? -21.024 -4.628 31.667 1.00 98.38 100 ILE A C 1
ATOM 787 O O . ILE A 1 100 ? -20.321 -4.305 30.709 1.00 98.38 100 ILE A O 1
ATOM 791 N N . SER A 1 101 ? -20.788 -5.740 32.368 1.00 98.00 101 SER A N 1
ATOM 792 C CA . SER A 1 101 ? -19.690 -6.660 32.053 1.00 98.00 101 SER A CA 1
ATOM 793 C C . SER A 1 101 ? -19.812 -7.240 30.636 1.00 98.00 101 SER A C 1
ATOM 795 O O . SER A 1 101 ? -18.845 -7.217 29.869 1.00 98.00 101 SER A O 1
ATOM 797 N N . ALA A 1 102 ? -21.013 -7.682 30.246 1.00 98.06 102 ALA A N 1
ATOM 798 C CA . ALA A 1 102 ? -21.276 -8.197 28.902 1.00 98.06 102 ALA A CA 1
ATOM 799 C C . ALA A 1 102 ? -21.101 -7.122 27.810 1.00 98.06 102 ALA A C 1
ATOM 801 O O . ALA A 1 102 ? -20.523 -7.393 26.751 1.00 98.06 102 ALA A O 1
ATOM 802 N N . MET A 1 103 ? -21.548 -5.890 28.076 1.00 98.31 103 MET A N 1
ATOM 803 C CA . MET A 1 103 ? -21.360 -4.755 27.168 1.00 98.31 103 MET A CA 1
ATOM 804 C C . MET A 1 103 ? -19.879 -4.413 26.984 1.00 98.31 103 MET A C 1
ATOM 806 O O . MET A 1 103 ? -19.440 -4.241 25.850 1.00 98.31 103 MET A O 1
ATOM 810 N N . ASN A 1 104 ? -19.094 -4.387 28.064 1.00 98.25 104 ASN A N 1
ATOM 811 C CA . ASN A 1 104 ? -17.656 -4.114 27.996 1.00 98.25 104 ASN A CA 1
ATOM 812 C C . ASN A 1 104 ? -16.907 -5.172 27.179 1.00 98.25 104 ASN A C 1
ATOM 814 O O . ASN A 1 104 ? -16.045 -4.830 26.373 1.00 98.25 104 ASN A O 1
ATOM 818 N N . LYS A 1 105 ? -17.265 -6.452 27.335 1.00 98.19 105 LYS A N 1
ATOM 819 C CA . LYS A 1 105 ? -16.705 -7.525 26.505 1.00 98.19 105 LYS A CA 1
ATOM 820 C C . LYS A 1 105 ? -17.008 -7.299 25.019 1.00 98.19 105 LYS A C 1
ATOM 822 O O . LYS A 1 105 ? -16.102 -7.361 24.195 1.00 98.19 105 LYS A O 1
ATOM 827 N N . THR A 1 106 ? -18.264 -6.988 24.698 1.00 98.19 106 THR A N 1
ATOM 828 C CA . THR A 1 106 ? -18.695 -6.723 23.315 1.00 98.19 106 THR A CA 1
ATOM 829 C C . THR A 1 106 ? -17.973 -5.510 22.723 1.00 98.19 106 THR A C 1
ATOM 831 O O . THR A 1 106 ? -17.581 -5.529 21.559 1.00 98.19 106 THR A O 1
ATOM 834 N N . LEU A 1 107 ? -17.766 -4.456 23.519 1.00 98.12 107 LEU A N 1
ATOM 835 C CA . LEU A 1 107 ? -17.039 -3.262 23.091 1.00 98.12 107 LEU A CA 1
ATOM 836 C C . LEU A 1 107 ? -15.595 -3.597 22.696 1.00 98.12 107 LEU A C 1
ATOM 838 O O . LEU A 1 107 ? -15.172 -3.214 21.610 1.00 98.12 107 LEU A O 1
ATOM 842 N N . LEU A 1 108 ? -14.879 -4.366 23.521 1.00 98.12 108 LEU A N 1
ATOM 843 C CA . LEU A 1 108 ? -13.505 -4.792 23.228 1.00 98.12 108 LEU A CA 1
ATOM 844 C C . LEU A 1 108 ? -13.414 -5.621 21.937 1.00 98.12 108 LEU A C 1
ATOM 846 O O . LEU A 1 108 ? -12.520 -5.401 21.121 1.00 98.12 108 LEU A O 1
ATOM 850 N N . GLU A 1 109 ? -14.358 -6.540 21.718 1.00 97.75 109 GLU A N 1
ATOM 851 C CA . GLU A 1 109 ? -14.432 -7.325 20.476 1.00 97.75 109 GLU A CA 1
ATOM 852 C C . GLU A 1 109 ? -14.632 -6.418 19.248 1.00 97.75 109 GLU A C 1
ATOM 854 O O . GLU A 1 109 ? -13.985 -6.607 18.215 1.00 97.75 109 GLU A O 1
ATOM 859 N N . LYS A 1 110 ? -15.480 -5.388 19.366 1.00 97.94 110 LYS A N 1
ATOM 860 C CA . LYS A 1 110 ? -15.715 -4.415 18.290 1.00 97.94 110 LYS A CA 1
ATOM 861 C C . LYS A 1 110 ? -14.541 -3.473 18.047 1.00 97.94 110 LYS A C 1
ATOM 863 O O . LYS A 1 110 ? -14.291 -3.117 16.896 1.00 97.94 110 LYS A O 1
ATOM 868 N N . GLU A 1 111 ? -13.798 -3.095 19.080 1.00 97.88 111 GLU A N 1
ATOM 869 C CA . GLU A 1 111 ? -12.564 -2.319 18.929 1.00 97.88 111 GLU A CA 1
ATOM 870 C C . GLU A 1 111 ? -11.480 -3.106 18.175 1.00 97.88 111 GLU A C 1
ATOM 872 O O . GLU A 1 111 ? -10.774 -2.533 17.338 1.00 97.88 111 GLU A O 1
ATOM 877 N N . GLU A 1 112 ? -11.377 -4.417 18.412 1.00 95.44 112 GLU A N 1
ATOM 878 C CA . GLU A 1 112 ? -10.463 -5.295 17.673 1.00 95.44 112 GLU A CA 1
ATOM 879 C C . GLU A 1 112 ? -10.874 -5.440 16.202 1.00 95.44 112 GLU A C 1
ATOM 881 O O . GLU A 1 112 ? -10.048 -5.274 15.299 1.00 95.44 112 GLU A O 1
ATOM 886 N N . GLU A 1 113 ? -12.166 -5.676 15.944 1.00 96.44 113 GLU A N 1
ATOM 887 C CA . GLU A 1 113 ? -12.722 -5.745 14.587 1.00 96.44 113 GLU A CA 1
ATOM 888 C C . GLU A 1 113 ? -12.441 -4.449 13.810 1.00 96.44 113 GLU A C 1
ATOM 890 O O . GLU A 1 113 ? -11.951 -4.483 12.677 1.00 96.44 113 GLU A O 1
ATOM 895 N N . LEU A 1 114 ? -12.661 -3.292 14.444 1.00 96.25 114 LEU A N 1
ATOM 896 C CA . LEU A 1 114 ? -12.394 -1.986 13.846 1.00 96.25 114 LEU A CA 1
ATOM 897 C C . LEU A 1 114 ? -10.908 -1.795 13.509 1.00 96.25 114 LEU A C 1
ATOM 899 O O . LEU A 1 114 ? -10.578 -1.253 12.449 1.00 96.25 114 LEU A O 1
ATOM 903 N N . ARG A 1 115 ? -10.001 -2.243 14.386 1.00 93.56 115 ARG A N 1
ATOM 904 C CA . ARG A 1 115 ? -8.554 -2.176 14.141 1.00 93.56 115 ARG A CA 1
ATOM 905 C C . ARG A 1 115 ? -8.150 -3.040 12.947 1.00 93.56 115 ARG A C 1
ATOM 907 O O . ARG A 1 115 ? -7.406 -2.569 12.086 1.00 93.56 115 ARG A O 1
ATOM 914 N N . SER A 1 116 ? -8.684 -4.257 12.862 1.00 92.69 116 SER A N 1
ATOM 915 C CA . SER A 1 116 ? -8.460 -5.163 11.731 1.00 92.69 116 SER A CA 1
ATOM 916 C C . SER A 1 116 ? -8.938 -4.551 10.409 1.00 92.69 116 SER A C 1
ATOM 918 O O . SER A 1 116 ? -8.175 -4.476 9.443 1.00 92.69 116 SER A O 1
ATOM 920 N N . LEU A 1 117 ? -10.159 -4.003 10.384 1.00 94.38 117 LEU A N 1
ATOM 921 C CA . LEU A 1 117 ? -10.716 -3.335 9.203 1.00 94.38 117 LEU A CA 1
ATOM 922 C C . LEU A 1 117 ? -9.884 -2.125 8.766 1.00 94.38 117 LEU A C 1
ATOM 924 O O . LEU A 1 117 ? -9.683 -1.909 7.568 1.00 94.38 117 LEU A O 1
ATOM 928 N N . LYS A 1 118 ? -9.363 -1.346 9.721 1.00 94.44 118 LYS A N 1
ATOM 929 C CA . LYS A 1 118 ? -8.469 -0.223 9.422 1.00 94.44 118 LYS A CA 1
ATOM 930 C C . LYS A 1 118 ? -7.191 -0.700 8.727 1.00 94.44 118 LYS A C 1
ATOM 932 O O . LYS A 1 118 ? -6.833 -0.122 7.706 1.00 94.44 118 LYS A O 1
ATOM 937 N N . ASN A 1 119 ? -6.555 -1.766 9.216 1.00 91.56 119 ASN A N 1
ATOM 938 C CA . ASN A 1 119 ? -5.355 -2.327 8.585 1.00 91.56 119 ASN A CA 1
ATOM 939 C C . ASN A 1 119 ? -5.640 -2.828 7.161 1.00 91.56 119 ASN A C 1
ATOM 941 O O . ASN A 1 119 ? -4.906 -2.482 6.238 1.00 91.56 119 ASN A O 1
ATOM 945 N N . ILE A 1 120 ? -6.746 -3.554 6.956 1.00 92.00 120 ILE A N 1
ATOM 946 C CA . ILE A 1 120 ? -7.157 -4.024 5.620 1.00 92.00 120 ILE A CA 1
ATOM 947 C C . ILE A 1 120 ? -7.327 -2.846 4.655 1.00 92.00 120 ILE A C 1
ATOM 949 O O . ILE A 1 120 ? -6.847 -2.897 3.522 1.00 92.00 120 ILE A O 1
ATOM 953 N N . ARG A 1 121 ? -7.974 -1.763 5.099 1.00 93.56 121 ARG A N 1
ATOM 954 C CA . ARG A 1 121 ? -8.153 -0.559 4.280 1.00 93.56 121 ARG A CA 1
ATOM 955 C C . ARG A 1 121 ? -6.816 0.076 3.894 1.00 93.56 121 ARG A C 1
ATOM 957 O O . ARG A 1 121 ? -6.636 0.420 2.729 1.00 93.56 121 ARG A O 1
ATOM 964 N N . GLU A 1 122 ? -5.887 0.228 4.838 1.00 93.75 122 GLU A N 1
ATOM 965 C CA . GLU A 1 122 ? -4.567 0.803 4.540 1.00 93.75 122 GLU A CA 1
ATOM 966 C C . GLU A 1 122 ? -3.759 -0.084 3.578 1.00 93.75 122 GLU A C 1
ATOM 968 O O . GLU A 1 122 ? -3.182 0.424 2.614 1.00 93.75 122 GLU A O 1
ATOM 973 N N . MET A 1 123 ? -3.790 -1.410 3.765 1.00 93.69 123 MET A N 1
ATOM 974 C CA . MET A 1 123 ? -3.194 -2.373 2.831 1.00 93.69 123 MET A CA 1
ATOM 975 C C . MET A 1 123 ? -3.781 -2.219 1.422 1.00 93.69 123 MET A C 1
ATOM 977 O O . MET A 1 123 ? -3.042 -2.182 0.434 1.00 93.69 123 MET A O 1
ATOM 981 N N . HIS A 1 124 ? -5.107 -2.115 1.317 1.00 93.25 124 HIS A N 1
ATOM 982 C CA . HIS A 1 124 ? -5.794 -2.002 0.035 1.00 93.25 124 HIS A CA 1
ATOM 983 C C . HIS A 1 124 ? -5.461 -0.687 -0.680 1.00 93.25 124 HIS A C 1
ATOM 985 O O . HIS A 1 124 ? -5.125 -0.706 -1.862 1.00 93.25 124 HIS A O 1
ATOM 991 N N . ASN A 1 125 ? -5.459 0.437 0.043 1.00 95.12 125 ASN A N 1
ATOM 992 C CA . ASN A 1 125 ? -5.059 1.740 -0.494 1.00 95.12 125 ASN A CA 1
ATOM 993 C C . ASN A 1 125 ? -3.618 1.718 -1.020 1.00 95.12 125 ASN A C 1
ATOM 995 O O . ASN A 1 125 ? -3.353 2.176 -2.132 1.00 95.12 125 ASN A O 1
ATOM 999 N N . ALA A 1 126 ? -2.693 1.155 -0.239 1.00 94.75 126 ALA A N 1
ATOM 1000 C CA . ALA A 1 126 ? -1.304 1.004 -0.647 1.00 94.75 126 ALA A CA 1
ATOM 1001 C C . ALA A 1 126 ? -1.184 0.135 -1.910 1.00 94.75 126 ALA A C 1
ATOM 1003 O O . ALA A 1 126 ? -0.493 0.503 -2.854 1.00 94.75 126 ALA A O 1
ATOM 1004 N N . THR A 1 127 ? -1.934 -0.965 -1.973 1.00 93.81 127 THR A N 1
ATOM 1005 C CA . THR A 1 127 ? -1.954 -1.867 -3.132 1.00 93.81 127 THR A CA 1
ATOM 1006 C C . THR A 1 127 ? -2.499 -1.178 -4.387 1.00 93.81 127 THR A C 1
ATOM 1008 O O . THR A 1 127 ? -1.861 -1.246 -5.435 1.00 93.81 127 THR A O 1
ATOM 1011 N N . ILE A 1 128 ? -3.637 -0.477 -4.296 1.00 96.19 128 ILE A N 1
ATOM 1012 C CA . ILE A 1 128 ? -4.232 0.266 -5.424 1.00 96.19 128 ILE A CA 1
ATOM 1013 C C . ILE A 1 128 ? -3.249 1.300 -5.970 1.00 96.19 128 ILE A C 1
ATOM 1015 O O . ILE A 1 128 ? -3.031 1.371 -7.183 1.00 96.19 128 ILE A O 1
ATOM 1019 N N . ASN A 1 129 ? -2.647 2.094 -5.086 1.00 97.31 129 ASN A N 1
ATOM 1020 C CA . ASN A 1 129 ? -1.696 3.118 -5.499 1.00 97.31 129 ASN A CA 1
ATOM 1021 C C . ASN A 1 129 ? -0.457 2.479 -6.133 1.00 97.31 129 ASN A C 1
ATOM 1023 O O . ASN A 1 129 ? -0.069 2.884 -7.228 1.00 97.31 129 ASN A O 1
ATOM 1027 N N . GLY A 1 130 ? 0.091 1.424 -5.521 1.00 97.31 130 GLY A N 1
ATOM 1028 C CA . GLY A 1 130 ? 1.208 0.658 -6.076 1.00 97.31 130 GLY A CA 1
ATOM 1029 C C . GLY A 1 130 ? 0.929 0.171 -7.499 1.00 97.31 130 GLY A C 1
ATOM 1030 O O . GLY A 1 130 ? 1.712 0.440 -8.408 1.00 97.31 130 GLY A O 1
ATOM 1031 N N . TYR A 1 131 ? -0.234 -0.445 -7.735 1.00 97.12 131 TYR A N 1
ATOM 1032 C CA . TYR A 1 131 ? -0.643 -0.878 -9.077 1.00 97.12 131 TYR A CA 1
ATOM 1033 C C . TYR A 1 131 ? -0.856 0.279 -10.056 1.00 97.12 131 TYR A C 1
ATOM 1035 O O . TYR A 1 131 ? -0.553 0.138 -11.242 1.00 97.12 131 TYR A O 1
ATOM 1043 N N . THR A 1 132 ? -1.370 1.414 -9.585 1.00 98.25 132 THR A N 1
ATOM 1044 C CA . THR A 1 132 ? -1.594 2.600 -10.423 1.00 98.25 132 THR A CA 1
ATOM 1045 C C . THR A 1 132 ? -0.270 3.127 -10.969 1.00 98.25 132 THR A C 1
ATOM 1047 O O . THR A 1 132 ? -0.127 3.301 -12.182 1.00 98.25 132 THR A O 1
ATOM 1050 N N . TYR A 1 133 ? 0.723 3.302 -10.095 1.00 98.25 133 TYR A N 1
ATOM 1051 C CA . TYR A 1 133 ? 2.067 3.712 -10.496 1.00 98.25 133 TYR A CA 1
ATOM 1052 C C . TYR A 1 133 ? 2.751 2.660 -11.360 1.00 98.25 133 TYR A C 1
ATOM 1054 O O . TYR A 1 133 ? 3.288 3.002 -12.410 1.00 98.25 133 TYR A O 1
ATOM 1062 N N . PHE A 1 134 ? 2.653 1.382 -10.992 1.00 98.06 134 PHE A N 1
ATOM 1063 C CA . PHE A 1 134 ? 3.227 0.287 -11.770 1.00 98.06 134 PHE A CA 1
ATOM 1064 C C . PHE A 1 134 ? 2.706 0.278 -13.215 1.00 98.06 134 PHE A C 1
ATOM 1066 O O . PHE A 1 134 ? 3.484 0.267 -14.167 1.00 98.06 134 PHE A O 1
ATOM 1073 N N . LYS A 1 135 ? 1.381 0.356 -13.399 1.00 98.19 135 LYS A N 1
ATOM 1074 C CA . LYS A 1 135 ? 0.753 0.379 -14.727 1.00 98.19 135 LYS A CA 1
ATOM 1075 C C . LYS A 1 135 ? 1.165 1.612 -15.534 1.00 98.19 135 LYS A C 1
ATOM 1077 O O . LYS A 1 135 ? 1.408 1.502 -16.735 1.00 98.19 135 LYS A O 1
ATOM 1082 N N . SER A 1 136 ? 1.246 2.771 -14.882 1.00 98.38 136 SER A N 1
ATOM 1083 C CA . SER A 1 136 ? 1.735 4.001 -15.507 1.00 98.38 136 SER A CA 1
ATOM 1084 C C . SER A 1 136 ? 3.192 3.852 -15.966 1.00 98.38 136 SER A C 1
ATOM 1086 O O . SER A 1 136 ? 3.506 4.156 -17.115 1.00 98.38 136 SER A O 1
ATOM 1088 N N . GLY A 1 137 ? 4.060 3.296 -15.112 1.00 97.69 137 GLY A N 1
ATOM 1089 C CA . GLY A 1 137 ? 5.454 2.980 -15.434 1.00 97.69 137 GLY A CA 1
ATOM 1090 C C . GLY A 1 137 ? 5.582 2.073 -16.657 1.00 97.69 137 GLY A C 1
ATOM 1091 O O . GLY A 1 137 ? 6.286 2.420 -17.601 1.00 97.69 137 GLY A O 1
ATOM 1092 N N . MET A 1 138 ? 4.809 0.983 -16.707 1.00 96.88 138 MET A N 1
ATOM 1093 C CA . MET A 1 138 ? 4.774 0.072 -17.860 1.00 96.88 138 MET A CA 1
ATOM 1094 C C . MET A 1 138 ? 4.367 0.777 -19.159 1.00 96.88 138 MET A C 1
ATOM 1096 O O . MET A 1 138 ? 4.991 0.571 -20.197 1.00 96.88 138 MET A O 1
ATOM 1100 N N . SER A 1 139 ? 3.340 1.632 -19.114 1.00 98.12 139 SER A N 1
ATOM 1101 C CA . SER A 1 139 ? 2.890 2.373 -20.299 1.00 98.12 139 SER A CA 1
ATOM 1102 C C . SER A 1 139 ? 3.958 3.337 -20.818 1.00 98.12 139 SER A C 1
ATOM 1104 O O . SER A 1 139 ? 4.132 3.465 -22.029 1.00 98.12 139 SER A O 1
ATOM 1106 N N . LEU A 1 140 ? 4.660 4.023 -19.915 1.00 98.31 140 LEU A N 1
ATOM 1107 C CA . LEU A 1 140 ? 5.731 4.954 -20.271 1.00 98.31 140 LEU A CA 1
ATOM 1108 C C . LEU A 1 140 ? 6.950 4.211 -20.817 1.00 98.31 140 LEU A C 1
ATOM 1110 O O . LEU A 1 140 ? 7.507 4.627 -21.825 1.00 98.31 140 LEU A O 1
ATOM 1114 N N . MET A 1 141 ? 7.316 3.081 -20.213 1.00 96.69 141 MET A N 1
ATOM 1115 C CA . MET A 1 141 ? 8.382 2.208 -20.705 1.00 96.69 141 MET A CA 1
ATOM 1116 C C . MET A 1 141 ? 8.099 1.717 -22.132 1.00 96.69 141 MET A C 1
ATOM 1118 O O . MET A 1 141 ? 8.980 1.771 -22.991 1.00 96.69 141 MET A O 1
ATOM 1122 N N . MET A 1 142 ? 6.865 1.281 -22.413 1.00 95.94 142 MET A N 1
ATOM 1123 C CA . MET A 1 142 ? 6.458 0.889 -23.767 1.00 95.94 142 MET A CA 1
ATOM 1124 C C . MET A 1 142 ? 6.591 2.054 -24.753 1.00 95.94 142 MET A C 1
ATOM 1126 O O . MET A 1 142 ? 7.142 1.871 -25.835 1.00 95.94 142 MET A O 1
ATOM 1130 N N . ALA A 1 143 ? 6.144 3.256 -24.373 1.00 97.56 143 ALA A N 1
ATOM 1131 C CA . ALA A 1 143 ? 6.300 4.446 -25.207 1.00 97.56 143 ALA A CA 1
ATOM 1132 C C . ALA A 1 143 ? 7.781 4.766 -25.471 1.00 97.56 143 ALA A C 1
ATOM 1134 O O . ALA A 1 143 ? 8.165 4.941 -26.625 1.00 97.56 143 ALA A O 1
ATOM 1135 N N . GLY A 1 144 ? 8.624 4.766 -24.433 1.00 97.00 144 GLY A N 1
ATOM 1136 C CA . GLY A 1 144 ? 10.066 4.991 -24.565 1.00 97.00 144 GLY A CA 1
ATOM 1137 C C . GLY A 1 144 ? 10.733 3.982 -25.499 1.00 97.00 144 GLY A C 1
ATOM 1138 O O . GLY A 1 144 ? 11.524 4.364 -26.356 1.00 97.00 144 GLY A O 1
ATOM 1139 N N . THR A 1 145 ? 10.332 2.712 -25.418 1.00 95.19 145 THR A N 1
ATOM 1140 C CA . THR A 1 145 ? 10.842 1.641 -26.290 1.00 95.19 145 THR A CA 1
ATOM 1141 C C . THR A 1 145 ? 10.467 1.862 -27.758 1.00 95.19 145 THR A C 1
ATOM 1143 O O . THR A 1 145 ? 11.285 1.615 -28.642 1.00 95.19 145 THR A O 1
ATOM 1146 N N . LEU A 1 146 ? 9.254 2.354 -28.037 1.00 96.19 146 LEU A N 1
ATOM 1147 C CA . LEU A 1 146 ? 8.835 2.706 -29.399 1.00 96.19 146 LEU A CA 1
ATOM 1148 C C . LEU A 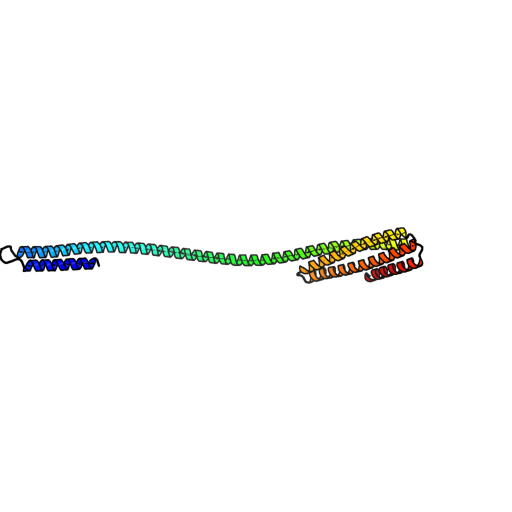1 146 ? 9.676 3.858 -29.958 1.00 96.19 146 LEU A C 1
ATOM 1150 O O . LEU A 1 146 ? 10.240 3.719 -31.039 1.00 96.19 146 LEU A O 1
ATOM 1154 N N . TYR A 1 147 ? 9.835 4.943 -29.190 1.00 97.81 147 TYR A N 1
ATOM 1155 C CA . TYR A 1 147 ? 10.686 6.068 -29.593 1.00 97.81 147 TYR A CA 1
ATOM 1156 C C . TYR A 1 147 ? 12.138 5.637 -29.827 1.00 97.81 147 TYR A C 1
ATOM 1158 O O . TYR A 1 147 ? 12.772 6.099 -30.774 1.00 97.81 147 TYR A O 1
ATOM 1166 N N . LEU A 1 148 ? 12.660 4.737 -28.993 1.00 96.44 148 LEU A N 1
ATOM 1167 C CA . LEU A 1 148 ? 14.015 4.216 -29.139 1.00 96.44 148 LEU A CA 1
ATOM 1168 C C . LEU A 1 148 ? 14.172 3.370 -30.411 1.00 96.44 148 LEU A C 1
ATOM 1170 O O . LEU A 1 148 ? 15.147 3.545 -31.136 1.00 96.44 148 LEU A O 1
ATOM 1174 N N . ASN A 1 149 ? 13.208 2.500 -30.727 1.00 95.44 149 ASN A N 1
ATOM 1175 C CA . ASN A 1 149 ? 13.230 1.727 -31.974 1.00 95.44 149 ASN A CA 1
ATOM 1176 C C . ASN A 1 149 ? 13.174 2.643 -33.212 1.00 95.44 149 ASN A C 1
ATOM 1178 O O . ASN A 1 149 ? 13.929 2.430 -34.160 1.00 95.44 149 ASN A O 1
ATOM 1182 N N . ASP A 1 150 ? 12.335 3.684 -33.189 1.00 97.50 150 ASP A N 1
ATOM 1183 C CA . ASP A 1 150 ? 12.268 4.673 -34.272 1.00 97.50 150 ASP A CA 1
ATOM 1184 C C . ASP A 1 150 ? 13.595 5.438 -34.419 1.00 97.50 150 ASP A C 1
ATOM 1186 O O . ASP A 1 150 ? 14.059 5.671 -35.538 1.00 97.50 150 ASP A O 1
ATOM 1190 N N . ALA A 1 151 ? 14.247 5.786 -33.302 1.00 97.75 151 ALA A N 1
ATOM 1191 C CA . ALA A 1 151 ? 15.566 6.412 -33.319 1.00 97.75 151 ALA A CA 1
ATOM 1192 C C . ALA A 1 151 ? 16.625 5.511 -33.971 1.00 97.75 151 ALA A C 1
ATOM 11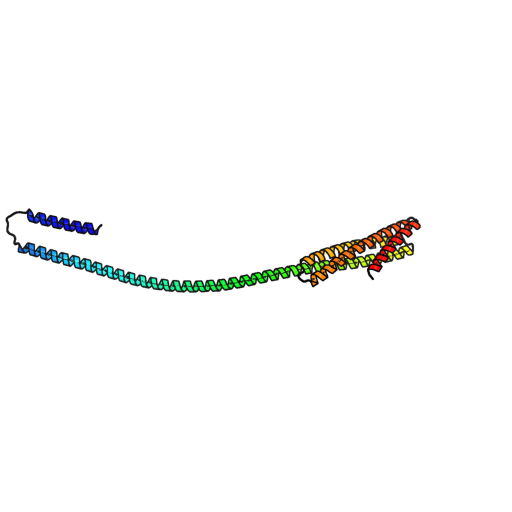94 O O . ALA A 1 151 ? 17.406 5.993 -34.794 1.00 97.75 151 ALA A O 1
ATOM 1195 N N . LEU A 1 152 ? 16.639 4.214 -33.645 1.00 96.31 152 LEU A N 1
ATOM 1196 C CA . LEU A 1 152 ? 17.558 3.247 -34.253 1.00 96.31 152 LEU A CA 1
ATOM 1197 C C . LEU A 1 152 ? 17.342 3.159 -35.770 1.00 96.31 152 LEU A C 1
ATOM 1199 O O . LEU A 1 152 ? 18.292 3.337 -36.529 1.00 96.31 152 LEU A O 1
ATOM 1203 N N . HIS A 1 153 ? 16.093 3.013 -36.218 1.00 96.62 153 HIS A N 1
ATOM 1204 C CA . HIS A 1 153 ? 15.761 2.967 -37.645 1.00 96.62 153 HIS A CA 1
ATOM 1205 C C . HIS A 1 153 ? 16.149 4.260 -38.387 1.00 96.62 153 HIS A C 1
ATOM 1207 O O . HIS A 1 153 ? 16.668 4.225 -39.502 1.00 96.62 153 HIS A O 1
ATOM 1213 N N . LEU A 1 154 ? 15.927 5.433 -37.787 1.00 97.19 154 LEU A N 1
ATOM 1214 C CA . LEU A 1 154 ? 16.352 6.709 -38.378 1.00 97.19 154 LEU A CA 1
ATOM 1215 C C . LEU A 1 154 ? 17.880 6.835 -38.444 1.00 97.19 154 LEU A C 1
ATOM 1217 O O . LEU A 1 154 ? 18.400 7.405 -39.403 1.00 97.19 154 LEU A O 1
ATOM 1221 N N . THR A 1 155 ? 18.593 6.282 -37.461 1.00 95.94 155 THR A N 1
ATOM 1222 C CA . THR A 1 155 ? 20.064 6.252 -37.443 1.00 95.94 155 THR A CA 1
ATOM 1223 C C . THR A 1 155 ? 20.606 5.428 -38.609 1.00 95.94 155 THR A C 1
ATOM 1225 O O . THR A 1 155 ? 21.487 5.896 -39.326 1.00 95.94 155 THR A O 1
ATOM 1228 N N . GLU A 1 156 ? 20.028 4.251 -38.864 1.00 94.56 156 GLU A N 1
ATOM 1229 C CA . GLU A 1 156 ? 20.395 3.386 -39.997 1.00 94.56 156 GLU A CA 1
ATOM 1230 C C . GLU A 1 156 ? 20.167 4.062 -41.359 1.00 94.56 156 GLU A C 1
ATOM 1232 O O . GLU A 1 156 ? 20.924 3.841 -42.303 1.00 94.56 156 GLU A O 1
ATOM 1237 N N . ASN A 1 157 ? 19.163 4.938 -41.449 1.00 96.50 157 ASN A N 1
ATOM 1238 C CA . ASN A 1 157 ? 18.855 5.713 -42.653 1.00 96.50 157 ASN A CA 1
ATOM 1239 C C . ASN A 1 157 ? 19.663 7.020 -42.781 1.00 96.50 157 ASN A C 1
ATOM 1241 O O . ASN A 1 157 ? 19.464 7.777 -43.732 1.00 96.50 157 ASN A O 1
ATOM 1245 N N . GLY A 1 158 ? 20.567 7.310 -41.838 1.00 96.19 158 GLY A N 1
ATOM 1246 C CA . GLY A 1 158 ? 21.384 8.528 -41.838 1.00 96.19 158 GLY A CA 1
ATOM 1247 C C . GLY A 1 158 ? 20.635 9.803 -41.428 1.00 96.19 158 GLY A C 1
ATOM 1248 O O . GLY A 1 158 ? 21.145 10.910 -41.604 1.00 96.19 158 GLY A O 1
ATOM 1249 N N . GLU A 1 159 ? 19.426 9.688 -40.872 1.00 98.00 159 GLU A N 1
ATOM 1250 C CA . GLU A 1 159 ? 18.593 10.820 -40.447 1.00 98.00 159 GLU A CA 1
ATOM 1251 C C . GLU A 1 159 ? 18.902 11.248 -38.997 1.00 98.00 159 GLU A C 1
ATOM 1253 O O . GLU A 1 159 ? 18.018 11.304 -38.137 1.00 98.00 159 GLU A O 1
ATOM 1258 N N . PHE A 1 160 ? 20.171 11.559 -38.711 1.00 97.12 160 PHE A N 1
ATOM 1259 C CA . PHE A 1 160 ? 20.702 11.669 -37.343 1.00 97.12 160 PHE A CA 1
ATOM 1260 C C . PHE A 1 160 ? 20.023 12.729 -36.461 1.00 97.12 160 PHE A C 1
ATOM 1262 O O . PHE A 1 160 ? 19.718 12.461 -35.302 1.00 97.12 160 PHE A O 1
ATOM 1269 N N . GLU A 1 161 ? 19.710 13.910 -36.997 1.00 97.31 161 GLU A N 1
ATOM 1270 C CA . GLU A 1 161 ? 19.018 14.965 -36.234 1.00 97.31 161 GLU A CA 1
ATOM 1271 C C . GLU A 1 161 ? 17.596 14.555 -35.826 1.00 97.31 161 GLU A C 1
ATOM 1273 O O . GLU A 1 161 ? 17.128 14.850 -34.722 1.00 97.31 161 GLU A O 1
ATOM 1278 N N . LYS A 1 162 ? 16.892 13.826 -36.704 1.00 97.81 162 LYS A N 1
ATOM 1279 C CA . LYS A 1 162 ? 15.574 13.284 -36.364 1.00 97.81 162 LYS A CA 1
ATOM 1280 C C . LYS A 1 162 ? 15.720 12.187 -35.322 1.00 97.81 162 LYS A C 1
ATOM 1282 O O . LYS A 1 162 ? 15.027 12.252 -34.310 1.00 97.81 162 LYS A O 1
ATOM 1287 N N . ALA A 1 163 ? 16.645 11.247 -35.528 1.00 98.00 163 ALA A N 1
ATOM 1288 C CA . ALA A 1 163 ? 16.939 10.193 -34.562 1.00 98.00 163 ALA A CA 1
ATOM 1289 C C . ALA A 1 163 ? 17.213 10.779 -33.167 1.00 98.00 163 ALA A C 1
ATOM 1291 O O . ALA A 1 163 ? 16.629 10.323 -32.187 1.00 98.00 163 ALA A O 1
ATOM 1292 N N . LYS A 1 164 ? 17.985 11.869 -33.079 1.00 97.69 164 LYS A N 1
ATOM 1293 C CA . LYS A 1 164 ? 18.326 12.525 -31.808 1.00 97.69 164 LYS A CA 1
ATOM 1294 C C . LYS A 1 164 ? 17.102 13.037 -31.052 1.00 97.69 164 LYS A C 1
ATOM 1296 O O . LYS A 1 164 ? 17.008 12.871 -29.837 1.00 97.69 164 LYS A O 1
ATOM 1301 N N . ASN A 1 165 ? 16.128 13.611 -31.756 1.00 98.06 165 ASN A N 1
ATOM 1302 C CA . ASN A 1 165 ? 14.871 14.034 -31.135 1.00 98.06 165 ASN A CA 1
ATOM 1303 C C . ASN A 1 165 ? 14.063 12.844 -30.595 1.00 98.06 165 ASN A C 1
ATOM 1305 O O . ASN A 1 165 ? 13.480 12.940 -29.515 1.00 98.06 165 ASN A O 1
ATOM 1309 N N . PHE A 1 166 ? 14.059 11.712 -31.305 1.00 98.19 166 PHE A N 1
ATOM 1310 C CA . PHE A 1 166 ? 13.425 10.485 -30.821 1.00 98.19 166 PHE A CA 1
ATOM 1311 C C . PHE A 1 166 ? 14.138 9.916 -29.584 1.00 98.19 166 PHE A C 1
ATOM 1313 O O . PHE A 1 166 ? 13.456 9.550 -28.628 1.00 98.19 166 PHE A O 1
ATOM 1320 N N . VAL A 1 167 ? 15.477 9.935 -29.538 1.00 98.25 167 VAL A N 1
ATOM 1321 C CA . VAL A 1 167 ? 16.247 9.534 -28.342 1.00 98.25 167 VAL A CA 1
ATOM 1322 C C . VAL A 1 167 ? 15.880 10.388 -27.133 1.00 98.25 167 VAL A C 1
ATOM 1324 O O . VAL A 1 167 ? 15.607 9.848 -26.067 1.00 98.25 167 VAL A O 1
ATOM 1327 N N . ARG A 1 168 ? 15.791 11.713 -27.290 1.00 98.06 168 ARG A N 1
ATOM 1328 C CA . ARG A 1 168 ? 15.406 12.616 -26.190 1.00 98.06 168 ARG A CA 1
ATOM 1329 C C . ARG A 1 168 ? 14.014 12.319 -25.645 1.00 98.06 168 ARG A C 1
ATOM 1331 O O . ARG A 1 168 ? 13.834 12.282 -24.429 1.00 98.06 168 ARG A O 1
ATOM 1338 N N . ASN A 1 169 ? 13.054 12.054 -26.531 1.00 97.75 169 ASN A N 1
ATOM 1339 C CA . ASN A 1 169 ? 11.719 11.630 -26.118 1.00 97.75 169 ASN A CA 1
ATOM 1340 C C . ASN A 1 169 ? 11.785 10.298 -25.357 1.00 97.75 169 ASN A C 1
ATOM 1342 O O . ASN A 1 169 ? 11.210 10.190 -24.275 1.00 97.75 169 ASN A O 1
ATOM 1346 N N . ALA A 1 170 ? 12.516 9.304 -25.876 1.00 97.94 170 ALA A N 1
ATOM 1347 C CA . ALA A 1 170 ? 12.700 8.018 -25.205 1.00 97.94 170 ALA A CA 1
ATOM 1348 C C . ALA A 1 170 ? 13.289 8.187 -23.793 1.00 97.94 170 ALA A C 1
ATOM 1350 O O . ALA A 1 170 ? 12.745 7.635 -22.837 1.00 97.94 170 ALA A O 1
ATOM 1351 N N . THR A 1 171 ? 14.328 9.016 -23.642 1.00 98.31 171 THR A N 1
ATOM 1352 C CA . THR A 1 171 ? 14.937 9.366 -22.348 1.00 98.31 171 THR A CA 1
ATOM 1353 C C . THR A 1 171 ? 13.912 9.935 -21.366 1.00 98.31 171 THR A C 1
ATOM 1355 O O . THR A 1 171 ? 13.839 9.483 -20.224 1.00 98.31 171 THR A O 1
ATOM 1358 N N . GLU A 1 172 ? 13.077 10.887 -21.795 1.00 98.38 172 GLU A N 1
ATOM 1359 C CA . GLU A 1 172 ? 12.038 11.466 -20.933 1.00 98.38 172 GLU A CA 1
ATOM 1360 C C . GLU A 1 172 ? 11.019 10.409 -20.472 1.00 98.38 172 GLU A C 1
ATOM 1362 O O . GLU A 1 172 ? 10.628 10.378 -19.300 1.00 98.38 172 GLU A O 1
ATOM 1367 N N . TYR A 1 173 ? 10.605 9.514 -21.374 1.00 98.38 173 TYR A N 1
ATOM 1368 C CA . TYR A 1 173 ? 9.684 8.427 -21.045 1.00 98.38 173 TYR A CA 1
ATOM 1369 C C . TYR A 1 173 ? 10.293 7.420 -20.065 1.00 98.38 173 TYR A C 1
ATOM 1371 O O . TYR A 1 173 ? 9.631 7.071 -19.085 1.00 98.38 173 TYR A O 1
ATOM 1379 N N . PHE A 1 174 ? 11.540 6.990 -20.274 1.00 98.06 174 PHE A N 1
ATOM 1380 C CA . PHE A 1 174 ? 12.216 6.058 -19.367 1.00 98.06 174 PHE A CA 1
ATOM 1381 C C . PHE A 1 174 ? 12.466 6.667 -17.984 1.00 98.06 174 PHE A C 1
ATOM 1383 O O . PHE A 1 174 ? 12.255 5.991 -16.977 1.00 98.06 174 PHE A O 1
ATOM 1390 N N . GLN A 1 175 ? 12.799 7.959 -17.910 1.00 98.38 175 GLN A N 1
ATOM 1391 C CA . GLN A 1 175 ? 12.945 8.665 -16.636 1.00 98.38 175 GLN A CA 1
ATOM 1392 C C . GLN A 1 175 ? 11.633 8.661 -15.837 1.00 98.38 175 GLN A C 1
ATOM 1394 O O . GLN A 1 175 ? 11.607 8.263 -14.670 1.00 98.38 175 GLN A O 1
ATOM 1399 N N . LYS A 1 176 ? 10.513 9.024 -16.475 1.00 98.50 176 LYS A N 1
ATOM 1400 C CA . LYS A 1 176 ? 9.193 8.995 -15.823 1.00 98.50 176 LYS A CA 1
ATOM 1401 C C . LYS A 1 176 ? 8.752 7.571 -15.475 1.00 98.50 176 LYS A C 1
ATOM 1403 O O . LYS A 1 176 ? 8.119 7.357 -14.440 1.00 98.50 176 LYS A O 1
ATOM 1408 N N . ALA A 1 177 ? 9.072 6.588 -16.321 1.00 98.00 177 ALA A N 1
ATOM 1409 C CA . ALA A 1 177 ? 8.784 5.183 -16.049 1.00 98.00 177 ALA A CA 1
ATOM 1410 C C . ALA A 1 177 ? 9.498 4.715 -14.774 1.00 98.00 177 ALA A C 1
ATOM 1412 O O . ALA A 1 177 ? 8.860 4.169 -13.873 1.00 98.00 177 ALA A O 1
ATOM 1413 N N . ARG A 1 178 ? 10.795 5.019 -14.658 1.00 98.12 178 ARG A N 1
ATOM 1414 C CA . ARG A 1 178 ? 11.623 4.729 -13.483 1.00 98.12 178 ARG A CA 1
ATOM 1415 C C . ARG A 1 178 ? 11.049 5.336 -12.207 1.00 98.12 178 ARG A C 1
ATOM 1417 O O . ARG A 1 178 ? 10.897 4.638 -11.208 1.00 98.12 178 ARG A O 1
ATOM 1424 N N . GLU A 1 179 ? 10.696 6.618 -12.238 1.00 98.38 179 GLU A N 1
ATOM 1425 C CA . GLU A 1 179 ? 10.095 7.316 -11.093 1.00 98.38 179 GLU A CA 1
ATOM 1426 C C . GLU A 1 179 ? 8.779 6.668 -10.646 1.00 98.38 179 GLU A C 1
ATOM 1428 O O . GLU A 1 179 ? 8.523 6.530 -9.447 1.00 98.38 179 GLU A O 1
ATOM 1433 N N . ASN A 1 180 ? 7.960 6.218 -11.599 1.00 98.31 180 ASN A N 1
ATOM 1434 C CA . ASN A 1 180 ? 6.731 5.497 -11.295 1.00 98.31 180 ASN A CA 1
ATOM 1435 C C . ASN A 1 180 ? 7.003 4.113 -10.695 1.00 98.31 180 ASN A C 1
ATOM 1437 O O . ASN A 1 180 ? 6.329 3.731 -9.742 1.00 98.31 180 ASN A O 1
ATOM 1441 N N . PHE A 1 181 ? 7.995 3.369 -11.183 1.00 98.19 181 PHE A N 1
ATOM 1442 C CA . PHE A 1 181 ? 8.358 2.080 -10.593 1.00 98.19 181 PHE A CA 1
ATOM 1443 C C . PHE A 1 181 ? 8.914 2.219 -9.166 1.00 98.19 181 PHE A C 1
ATOM 1445 O O . PHE A 1 181 ? 8.566 1.423 -8.291 1.00 98.19 181 PHE A O 1
ATOM 1452 N N . ILE A 1 182 ? 9.682 3.276 -8.883 1.00 98.00 182 ILE A N 1
ATOM 1453 C CA . ILE A 1 182 ? 10.131 3.597 -7.518 1.00 98.00 182 ILE A CA 1
ATOM 1454 C C . ILE A 1 182 ? 8.930 3.885 -6.607 1.00 98.00 182 ILE A C 1
ATOM 1456 O O . ILE A 1 182 ? 8.822 3.297 -5.531 1.00 98.00 182 ILE A O 1
ATOM 1460 N N . GLN A 1 183 ? 7.984 4.718 -7.050 1.00 98.12 183 GLN A N 1
ATOM 1461 C CA . GLN A 1 183 ? 6.769 4.995 -6.275 1.00 98.12 183 GLN A CA 1
ATOM 1462 C C . GLN A 1 183 ? 5.934 3.727 -6.058 1.00 98.12 183 GLN A C 1
ATOM 1464 O O . GLN A 1 183 ? 5.468 3.475 -4.946 1.00 98.12 183 GLN A O 1
ATOM 1469 N N . ALA A 1 184 ? 5.782 2.889 -7.087 1.00 97.50 184 ALA A N 1
ATOM 1470 C CA . ALA A 1 184 ? 5.073 1.618 -6.980 1.00 97.50 184 ALA A CA 1
ATOM 1471 C C . ALA A 1 184 ? 5.681 0.727 -5.887 1.00 97.50 184 ALA A C 1
ATOM 1473 O O . ALA A 1 184 ? 4.956 0.246 -5.012 1.00 97.50 184 ALA A O 1
ATOM 1474 N N . LYS A 1 185 ? 7.012 0.584 -5.881 1.00 96.88 185 LYS A N 1
ATOM 1475 C CA . LYS A 1 185 ? 7.759 -0.140 -4.847 1.00 96.88 185 LYS A CA 1
ATOM 1476 C C . LYS A 1 185 ? 7.465 0.399 -3.447 1.00 96.88 185 LYS A C 1
ATOM 1478 O O . LYS A 1 185 ? 7.131 -0.381 -2.560 1.00 96.88 185 LYS A O 1
ATOM 1483 N N . GLU A 1 186 ? 7.548 1.712 -3.238 1.00 97.19 186 GLU A N 1
ATOM 1484 C CA . GLU A 1 186 ? 7.290 2.327 -1.927 1.00 97.19 186 GLU A CA 1
ATOM 1485 C C . GLU A 1 186 ? 5.873 2.044 -1.411 1.00 97.19 186 GLU A C 1
ATOM 1487 O O . GLU A 1 186 ? 5.679 1.738 -0.229 1.00 97.19 186 GLU A O 1
ATOM 1492 N N . TYR A 1 187 ? 4.877 2.099 -2.298 1.00 97.00 187 TYR A N 1
ATOM 1493 C CA . TYR A 1 187 ? 3.502 1.754 -1.955 1.00 97.00 187 TYR A CA 1
ATOM 1494 C C . TYR A 1 187 ? 3.348 0.274 -1.611 1.00 97.00 187 TYR A C 1
ATOM 1496 O O . TYR A 1 187 ? 2.720 -0.046 -0.600 1.00 97.00 187 TYR A O 1
ATOM 1504 N N . PHE A 1 188 ? 3.948 -0.630 -2.385 1.00 95.06 188 PHE A N 1
ATOM 1505 C CA . PHE A 1 188 ? 3.914 -2.054 -2.062 1.00 95.06 188 PHE A CA 1
ATOM 1506 C C . PHE A 1 188 ? 4.619 -2.345 -0.727 1.00 95.06 188 PHE A C 1
ATOM 1508 O O . PHE A 1 188 ? 4.051 -3.027 0.124 1.00 95.06 188 PHE A O 1
ATOM 1515 N N . GLU A 1 189 ? 5.783 -1.749 -0.458 1.00 92.88 189 GLU A N 1
ATOM 1516 C CA . GLU A 1 189 ? 6.473 -1.876 0.834 1.00 92.88 189 GLU A CA 1
ATOM 1517 C C . GLU A 1 189 ? 5.610 -1.420 2.016 1.00 92.88 189 GLU A C 1
ATOM 1519 O O . GLU A 1 189 ? 5.528 -2.117 3.031 1.00 92.88 189 GLU A O 1
ATOM 1524 N N . ARG A 1 190 ? 4.905 -0.291 1.870 1.00 92.62 190 ARG A N 1
ATOM 1525 C CA . ARG A 1 190 ? 3.949 0.186 2.876 1.00 92.62 190 ARG A CA 1
ATOM 1526 C C . ARG A 1 190 ? 2.787 -0.790 3.059 1.00 92.62 190 ARG A C 1
AT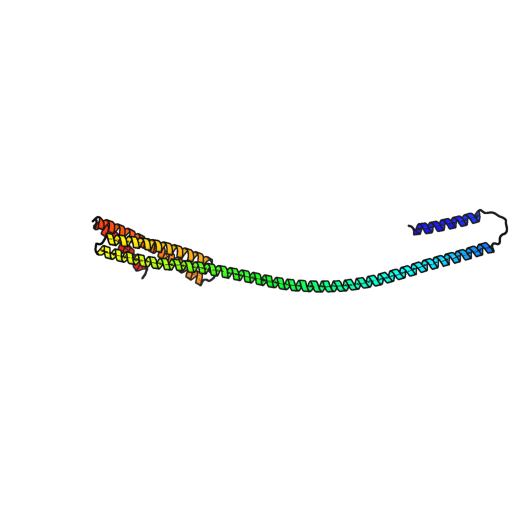OM 1528 O O . ARG A 1 190 ? 2.395 -1.060 4.190 1.00 92.62 190 ARG A O 1
ATOM 1535 N N . GLY A 1 191 ? 2.264 -1.353 1.970 1.00 90.38 191 GLY A N 1
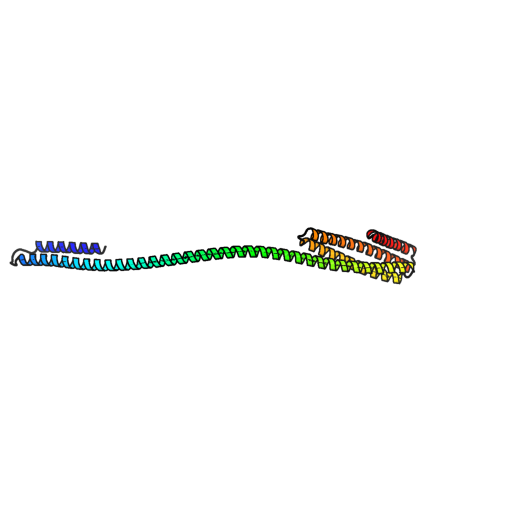ATOM 1536 C CA . GLY A 1 191 ? 1.183 -2.340 2.003 1.00 90.38 191 GLY A CA 1
ATOM 1537 C C . GLY A 1 191 ? 1.534 -3.588 2.817 1.00 90.38 191 GLY A C 1
ATOM 1538 O O . GLY A 1 191 ? 0.698 -4.063 3.585 1.00 90.38 191 GLY A O 1
ATOM 1539 N N . LYS A 1 192 ? 2.786 -4.066 2.739 1.00 89.12 192 LYS A N 1
ATOM 1540 C CA . LYS A 1 192 ? 3.245 -5.235 3.515 1.00 89.12 192 LYS A CA 1
ATOM 1541 C C . LYS A 1 192 ? 3.122 -5.045 5.027 1.00 89.12 192 LYS A C 1
ATOM 1543 O O . LYS A 1 192 ? 2.916 -6.024 5.731 1.00 89.12 192 LYS A O 1
ATOM 1548 N N . GLN A 1 193 ? 3.239 -3.814 5.527 1.00 87.69 193 GLN A N 1
ATOM 1549 C CA . GLN A 1 193 ? 3.176 -3.523 6.966 1.00 87.69 193 GLN A CA 1
ATOM 1550 C C . GLN A 1 193 ? 1.777 -3.744 7.555 1.00 87.69 193 GLN A C 1
ATOM 1552 O O . GLN A 1 193 ? 1.641 -3.967 8.754 1.00 87.69 193 GLN A O 1
ATOM 1557 N N . TYR A 1 194 ? 0.745 -3.676 6.712 1.00 85.06 194 TYR A N 1
ATOM 1558 C CA . TYR A 1 194 ? -0.656 -3.825 7.106 1.00 85.06 194 TYR A CA 1
ATOM 1559 C C . TYR A 1 194 ? -1.251 -5.178 6.712 1.00 85.06 194 TYR A C 1
ATOM 1561 O O . TYR A 1 194 ? -2.401 -5.468 7.047 1.00 85.06 194 TYR A O 1
ATOM 1569 N N . ALA A 1 195 ? -0.495 -5.988 5.974 1.00 79.25 195 ALA A N 1
ATOM 1570 C CA . ALA A 1 195 ? -0.954 -7.269 5.484 1.00 79.25 195 ALA A CA 1
ATOM 1571 C C . ALA A 1 195 ? -0.888 -8.317 6.603 1.00 79.25 195 ALA A C 1
ATOM 1573 O O . ALA A 1 195 ? 0.172 -8.617 7.145 1.00 79.25 195 ALA A O 1
ATOM 1574 N N . ASN A 1 196 ? -2.048 -8.885 6.929 1.00 72.75 196 ASN A N 1
ATOM 1575 C CA . ASN A 1 196 ? -2.190 -9.903 7.974 1.00 72.75 196 ASN A CA 1
ATOM 1576 C C . ASN A 1 196 ? -2.225 -11.332 7.395 1.00 72.75 196 ASN A C 1
ATOM 1578 O O . ASN A 1 196 ? -2.143 -12.308 8.137 1.00 72.75 196 ASN A O 1
ATOM 1582 N N . LEU A 1 197 ? -2.374 -11.460 6.071 1.00 75.44 197 LEU A N 1
ATOM 1583 C CA . LEU A 1 197 ? -2.449 -12.724 5.341 1.00 75.44 197 LEU A CA 1
ATOM 1584 C C . LEU A 1 197 ? -1.127 -12.978 4.615 1.00 75.44 197 LEU A C 1
ATOM 1586 O O . LEU A 1 197 ? -0.643 -12.128 3.867 1.00 75.44 197 LEU A O 1
ATOM 1590 N N . SER A 1 198 ? -0.566 -14.173 4.798 1.00 73.94 198 SER A N 1
ATOM 1591 C CA . SER A 1 198 ? 0.710 -14.571 4.188 1.00 73.94 198 SER A CA 1
ATOM 1592 C C . SER A 1 198 ? 0.704 -14.463 2.661 1.00 73.94 198 SER A C 1
ATOM 1594 O O . SER A 1 198 ? 1.711 -14.089 2.066 1.00 73.94 198 SER A O 1
ATOM 1596 N N . GLU A 1 199 ? -0.434 -14.741 2.026 1.00 82.25 199 GLU A N 1
ATOM 1597 C CA . GLU A 1 199 ? -0.589 -14.656 0.574 1.00 82.25 199 GLU A CA 1
ATOM 1598 C C . GLU A 1 199 ? -0.595 -13.206 0.061 1.00 82.25 199 GLU A C 1
ATOM 1600 O O . GLU A 1 199 ? 0.028 -12.924 -0.963 1.00 82.25 199 GLU A O 1
ATOM 1605 N N . ASP A 1 200 ? -1.220 -12.272 0.784 1.00 80.31 200 ASP A N 1
ATOM 1606 C CA . ASP A 1 200 ? -1.203 -10.848 0.424 1.00 80.31 200 ASP A CA 1
ATOM 1607 C C . ASP A 1 200 ? 0.200 -10.261 0.597 1.00 80.31 200 ASP A C 1
ATOM 1609 O O . ASP A 1 200 ? 0.695 -9.579 -0.300 1.00 80.31 200 ASP A O 1
ATOM 1613 N N . ILE A 1 201 ? 0.894 -10.611 1.690 1.00 79.50 201 ILE A N 1
ATOM 1614 C CA . ILE A 1 201 ? 2.308 -10.257 1.895 1.00 79.50 201 ILE A CA 1
ATOM 1615 C C . ILE A 1 201 ? 3.157 -10.774 0.732 1.00 79.50 201 ILE A C 1
ATOM 1617 O O . ILE A 1 201 ? 3.984 -10.033 0.201 1.00 79.50 201 ILE A O 1
ATOM 1621 N N . ARG A 1 202 ? 2.953 -12.033 0.324 1.00 84.56 202 ARG A N 1
ATOM 1622 C CA . ARG A 1 202 ? 3.706 -12.654 -0.770 1.00 84.56 202 ARG A CA 1
ATOM 1623 C C . ARG A 1 202 ? 3.476 -11.914 -2.085 1.00 84.56 202 ARG A C 1
ATOM 1625 O O . ARG A 1 202 ? 4.446 -11.522 -2.723 1.00 84.56 202 ARG A O 1
ATOM 1632 N N . ARG A 1 203 ? 2.216 -11.671 -2.463 1.00 88.44 203 ARG A N 1
ATOM 1633 C CA . ARG A 1 203 ? 1.865 -10.963 -3.708 1.00 88.44 203 ARG A CA 1
ATOM 1634 C C . ARG A 1 203 ? 2.403 -9.536 -3.730 1.00 88.44 203 ARG A C 1
ATOM 1636 O O . ARG A 1 203 ? 3.040 -9.143 -4.703 1.00 88.44 203 ARG A O 1
ATOM 1643 N N . ILE A 1 204 ? 2.181 -8.776 -2.659 1.00 88.94 204 ILE A N 1
ATOM 1644 C CA . ILE A 1 204 ? 2.669 -7.397 -2.534 1.00 88.94 204 ILE A CA 1
ATOM 1645 C C . ILE A 1 204 ? 4.206 -7.375 -2.539 1.00 88.94 204 ILE A C 1
ATOM 1647 O O . ILE A 1 204 ? 4.811 -6.533 -3.198 1.00 88.94 204 ILE A O 1
ATOM 1651 N N . GLY A 1 205 ? 4.846 -8.330 -1.860 1.00 88.62 205 GLY A N 1
ATOM 1652 C CA . GLY A 1 205 ? 6.297 -8.501 -1.865 1.00 88.62 205 GLY A CA 1
ATOM 1653 C C . 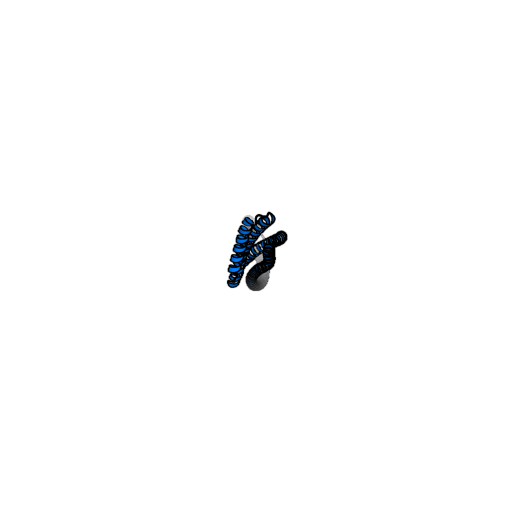GLY A 1 205 ? 6.856 -8.759 -3.262 1.00 88.62 205 GLY A C 1
ATOM 1654 O O . GLY A 1 205 ? 7.795 -8.080 -3.667 1.00 88.62 205 GLY A O 1
ATOM 1655 N N . THR A 1 206 ? 6.248 -9.668 -4.028 1.00 93.75 206 THR A N 1
ATOM 1656 C CA . THR A 1 206 ? 6.629 -9.917 -5.426 1.00 93.75 206 THR A CA 1
ATOM 1657 C C . THR A 1 206 ? 6.498 -8.655 -6.276 1.00 93.75 206 THR A C 1
ATOM 1659 O O . THR A 1 206 ? 7.422 -8.326 -7.012 1.00 93.75 206 THR A O 1
ATOM 1662 N N . MET A 1 207 ? 5.399 -7.909 -6.141 1.00 94.50 207 MET A N 1
ATOM 1663 C CA . MET A 1 207 ? 5.211 -6.663 -6.894 1.00 94.50 207 MET A CA 1
ATOM 1664 C C . MET A 1 207 ? 6.227 -5.577 -6.517 1.00 94.50 207 MET A C 1
ATOM 1666 O O . MET A 1 207 ? 6.674 -4.833 -7.389 1.00 94.50 207 MET A O 1
ATOM 1670 N N . SER A 1 208 ? 6.620 -5.494 -5.243 1.00 93.75 208 SER A N 1
ATOM 1671 C CA . SER A 1 208 ? 7.686 -4.595 -4.781 1.00 93.75 208 SER A CA 1
ATOM 1672 C C . SER A 1 208 ? 9.035 -4.931 -5.426 1.00 93.75 208 SER A C 1
ATOM 1674 O O . SER A 1 208 ? 9.711 -4.038 -5.942 1.00 93.75 208 SER A O 1
ATOM 1676 N N . ILE A 1 209 ? 9.397 -6.220 -5.451 1.00 94.50 209 ILE A N 1
ATOM 1677 C CA . ILE A 1 209 ? 10.634 -6.709 -6.077 1.00 94.50 209 ILE A CA 1
ATOM 1678 C C . ILE A 1 209 ? 10.625 -6.396 -7.572 1.00 94.50 209 ILE A C 1
ATOM 1680 O O . ILE A 1 209 ? 11.527 -5.707 -8.038 1.00 94.50 209 ILE A O 1
ATOM 1684 N N . LEU A 1 210 ? 9.560 -6.788 -8.277 1.00 95.06 210 LEU A N 1
ATOM 1685 C CA . LEU A 1 210 ? 9.417 -6.542 -9.710 1.00 95.06 210 LEU A CA 1
ATOM 1686 C C . LEU A 1 210 ? 9.511 -5.048 -10.037 1.00 95.06 210 LEU A C 1
ATOM 1688 O O . LEU A 1 210 ? 10.220 -4.653 -10.952 1.00 95.06 210 LEU A O 1
ATOM 1692 N N . SER A 1 211 ? 8.849 -4.188 -9.257 1.00 94.62 211 SER A N 1
ATOM 1693 C CA . SER A 1 211 ? 8.951 -2.734 -9.445 1.00 94.62 211 SER A CA 1
ATOM 1694 C C . SER A 1 211 ? 10.390 -2.235 -9.258 1.00 94.62 211 SER A C 1
ATOM 1696 O O . SER A 1 211 ? 10.828 -1.331 -9.960 1.00 94.62 211 SER A O 1
ATOM 1698 N N . SER A 1 212 ? 11.149 -2.821 -8.330 1.00 95.62 212 SER A N 1
ATOM 1699 C CA . SER A 1 212 ? 12.560 -2.476 -8.139 1.00 95.62 212 SER A CA 1
ATOM 1700 C C . SER A 1 212 ? 13.439 -2.928 -9.305 1.00 95.62 212 SER A C 1
ATOM 1702 O O . SER A 1 212 ? 14.339 -2.187 -9.684 1.00 95.62 212 SER A O 1
ATOM 1704 N N . GLU A 1 213 ? 13.200 -4.123 -9.842 1.00 95.56 213 GLU A N 1
ATOM 1705 C CA . GLU A 1 213 ? 13.923 -4.660 -11.002 1.00 95.56 213 GLU A CA 1
ATOM 1706 C C . GLU A 1 213 ? 13.668 -3.787 -12.232 1.00 95.56 213 GLU A C 1
ATOM 1708 O O . GLU A 1 213 ? 14.609 -3.280 -12.832 1.00 95.56 213 GLU A O 1
ATOM 1713 N N . LEU A 1 214 ? 12.403 -3.463 -12.505 1.00 95.50 214 LEU A N 1
ATOM 1714 C CA . LEU A 1 214 ? 12.027 -2.578 -13.608 1.00 95.50 214 LEU A CA 1
ATOM 1715 C C . LEU A 1 214 ? 12.620 -1.173 -13.483 1.00 95.50 214 LEU A C 1
ATOM 1717 O O . LEU A 1 214 ? 13.016 -0.578 -14.481 1.00 95.50 214 LEU A O 1
ATOM 1721 N N . ALA A 1 215 ? 12.702 -0.622 -12.268 1.00 95.88 215 ALA A N 1
ATOM 1722 C CA . ALA A 1 215 ? 13.362 0.663 -12.055 1.00 95.88 215 ALA A CA 1
ATOM 1723 C C . ALA A 1 215 ? 14.858 0.611 -12.412 1.00 95.88 215 ALA A C 1
ATOM 1725 O O . ALA A 1 215 ? 15.379 1.580 -12.966 1.00 95.88 215 ALA A O 1
ATOM 1726 N N . ASN A 1 216 ? 15.530 -0.508 -12.126 1.00 94.56 216 ASN A N 1
ATOM 1727 C CA . ASN A 1 216 ? 16.928 -0.714 -12.501 1.00 94.56 216 ASN A CA 1
ATOM 1728 C C . ASN A 1 216 ? 17.076 -0.886 -14.017 1.00 94.56 216 ASN A C 1
ATOM 1730 O O . ASN A 1 216 ? 17.956 -0.266 -14.607 1.00 94.56 216 ASN A O 1
ATOM 1734 N N . ASP A 1 217 ? 16.183 -1.640 -14.659 1.00 93.69 217 ASP A N 1
ATOM 1735 C CA . ASP A 1 217 ? 16.182 -1.787 -16.117 1.00 93.69 217 ASP A CA 1
ATOM 1736 C C . ASP A 1 217 ? 16.035 -0.428 -16.811 1.00 93.69 217 ASP A C 1
ATOM 1738 O O . ASP A 1 217 ? 16.707 -0.159 -17.807 1.00 93.69 217 ASP A O 1
ATOM 1742 N N . MET A 1 218 ? 15.209 0.476 -16.266 1.00 96.50 218 MET A N 1
ATOM 1743 C CA . MET A 1 218 ? 15.074 1.828 -16.821 1.00 96.50 218 MET A CA 1
ATOM 1744 C C . MET A 1 218 ? 16.376 2.634 -16.719 1.00 96.50 218 MET A C 1
ATOM 1746 O O . MET A 1 218 ? 16.655 3.431 -17.609 1.00 96.50 218 MET A O 1
ATOM 1750 N N . GLU A 1 219 ? 17.192 2.428 -15.683 1.00 95.12 219 GLU A N 1
ATOM 1751 C CA . GLU A 1 219 ? 18.523 3.048 -15.577 1.00 95.12 219 GLU A CA 1
ATOM 1752 C C . GLU A 1 219 ? 19.454 2.566 -16.705 1.00 95.12 219 GLU A C 1
ATOM 1754 O O . GLU A 1 219 ? 20.179 3.357 -17.318 1.00 95.12 219 GLU A O 1
ATOM 1759 N N . SER A 1 220 ? 19.379 1.278 -17.043 1.00 94.38 220 SER A N 1
ATOM 1760 C CA . SER A 1 220 ? 20.116 0.704 -18.171 1.00 94.38 220 SER A CA 1
ATOM 1761 C C . SER A 1 220 ? 19.635 1.273 -19.511 1.00 94.38 220 SER A C 1
ATOM 1763 O O . SER A 1 220 ? 20.461 1.666 -20.338 1.00 94.38 220 SER A O 1
ATOM 1765 N N . TYR A 1 221 ? 18.320 1.425 -19.713 1.00 95.00 221 TYR A N 1
ATOM 1766 C CA . TYR A 1 221 ? 17.774 2.104 -20.898 1.00 95.00 221 TYR A CA 1
ATOM 1767 C C . TYR A 1 221 ? 18.220 3.569 -20.995 1.00 95.00 221 TYR A C 1
ATOM 1769 O O . TYR A 1 221 ? 18.577 4.028 -22.079 1.00 95.00 221 TYR A O 1
ATOM 1777 N N . LEU A 1 222 ? 18.257 4.303 -19.879 1.00 97.38 222 LEU A N 1
ATOM 1778 C CA . LEU A 1 222 ? 18.763 5.680 -19.844 1.00 97.38 222 LEU A CA 1
ATOM 1779 C C . LEU A 1 222 ? 20.249 5.749 -20.228 1.00 97.38 222 LEU A C 1
ATOM 1781 O O . LEU A 1 222 ? 20.659 6.640 -20.975 1.00 97.38 222 LEU A O 1
ATOM 1785 N N . THR A 1 223 ? 21.045 4.775 -19.783 1.00 96.88 223 THR A N 1
ATOM 1786 C CA . THR A 1 223 ? 22.456 4.641 -20.178 1.00 96.88 223 THR A CA 1
ATOM 1787 C C . THR A 1 223 ? 22.592 4.375 -21.679 1.00 96.88 223 THR A C 1
ATOM 1789 O O . THR A 1 223 ? 23.400 5.023 -22.349 1.00 96.88 223 THR A O 1
ATOM 1792 N N . ALA A 1 224 ? 21.764 3.485 -22.236 1.00 95.88 224 ALA A N 1
ATOM 1793 C CA . ALA A 1 224 ? 21.730 3.221 -23.672 1.00 95.88 224 ALA A CA 1
ATOM 1794 C C . ALA A 1 224 ? 21.343 4.472 -24.481 1.00 95.88 224 ALA A C 1
ATOM 1796 O O . ALA A 1 224 ? 22.012 4.791 -25.464 1.00 95.88 224 ALA A O 1
ATOM 1797 N N . CYS A 1 225 ? 20.332 5.228 -24.037 1.00 97.31 225 CYS A N 1
ATOM 1798 C CA . CYS A 1 225 ? 19.957 6.500 -24.658 1.00 97.31 225 CYS A CA 1
ATOM 1799 C C . CYS A 1 225 ? 21.105 7.518 -24.639 1.00 97.31 225 CYS A C 1
ATOM 1801 O O . CYS A 1 225 ? 21.336 8.182 -25.644 1.00 97.31 225 CYS A O 1
ATOM 1803 N N . SER A 1 226 ? 21.851 7.620 -23.535 1.00 98.00 226 SER A N 1
ATOM 1804 C CA . SER A 1 226 ? 23.014 8.513 -23.424 1.00 98.00 226 SER A CA 1
ATOM 1805 C C . SER A 1 226 ? 24.126 8.152 -24.421 1.00 98.00 226 SER A C 1
ATOM 1807 O O . SER A 1 226 ? 24.660 9.019 -25.123 1.00 98.00 226 SER A O 1
ATOM 1809 N N . ASN A 1 227 ? 24.431 6.854 -24.554 1.00 97.44 227 ASN A N 1
ATOM 1810 C CA . ASN A 1 227 ? 25.377 6.360 -25.558 1.00 97.44 227 ASN A CA 1
ATOM 1811 C C . ASN A 1 227 ? 24.889 6.660 -26.983 1.00 97.44 227 ASN A C 1
ATOM 1813 O O . ASN A 1 227 ? 25.670 7.126 -27.812 1.00 97.44 227 ASN A O 1
ATOM 1817 N N . LEU A 1 228 ? 23.599 6.449 -27.261 1.00 97.38 228 LEU A N 1
ATOM 1818 C CA . LEU A 1 228 ? 23.019 6.706 -28.576 1.00 97.38 228 LEU A CA 1
ATOM 1819 C C . LEU A 1 228 ? 22.992 8.204 -28.916 1.00 97.38 228 LEU A C 1
ATOM 1821 O O . LEU A 1 228 ? 23.326 8.574 -30.036 1.00 97.38 228 LEU A O 1
ATOM 1825 N N . GLU A 1 229 ? 22.665 9.081 -27.964 1.00 97.75 229 GLU A N 1
ATOM 1826 C CA . GLU A 1 229 ? 22.727 10.534 -28.175 1.00 97.75 229 GLU A CA 1
ATOM 1827 C C . GLU A 1 229 ? 24.163 10.982 -28.493 1.00 97.75 229 GLU A C 1
ATOM 1829 O O . GLU A 1 229 ? 24.371 11.745 -29.438 1.00 97.75 229 GLU A O 1
ATOM 1834 N N . THR A 1 230 ? 25.157 10.424 -27.792 1.00 98.00 230 THR A N 1
ATOM 1835 C CA . THR A 1 230 ? 26.584 10.669 -28.068 1.00 98.00 230 THR A CA 1
ATOM 1836 C C . THR A 1 230 ? 26.992 10.172 -29.459 1.00 98.00 230 THR A C 1
ATOM 1838 O O . THR A 1 230 ? 27.723 10.861 -30.172 1.00 98.00 230 THR A O 1
ATOM 1841 N N . ALA A 1 231 ? 26.516 8.992 -29.869 1.00 97.38 231 ALA A N 1
ATOM 1842 C CA . ALA A 1 231 ? 26.762 8.451 -31.204 1.00 97.38 231 ALA A CA 1
ATOM 1843 C C . ALA A 1 231 ? 26.221 9.382 -32.296 1.00 97.38 231 ALA A C 1
ATOM 1845 O O . ALA A 1 231 ? 26.923 9.697 -33.258 1.00 97.38 231 ALA A O 1
ATOM 1846 N N . LEU A 1 232 ? 24.989 9.862 -32.112 1.00 97.69 232 LEU A N 1
ATOM 1847 C CA . LEU A 1 232 ? 24.319 10.768 -33.039 1.00 97.69 232 LEU A CA 1
ATOM 1848 C C . LEU A 1 232 ? 25.045 12.106 -33.159 1.00 97.69 232 LEU A C 1
ATOM 1850 O O . LEU A 1 232 ? 25.221 12.587 -34.275 1.00 97.69 232 LEU A O 1
ATOM 1854 N N . ASP A 1 233 ? 25.534 12.661 -32.048 1.00 98.12 233 ASP A N 1
ATOM 1855 C CA . ASP A 1 233 ? 26.376 13.860 -32.076 1.00 98.12 233 ASP A CA 1
ATOM 1856 C C . ASP A 1 233 ? 27.634 13.658 -32.924 1.00 98.12 233 ASP A C 1
ATOM 1858 O O . ASP A 1 233 ? 27.958 14.495 -33.768 1.00 98.12 233 ASP A O 1
ATOM 1862 N N . LYS A 1 234 ? 28.296 12.505 -32.792 1.00 97.88 234 LYS A N 1
ATOM 1863 C CA . LYS A 1 234 ? 29.471 12.183 -33.610 1.00 97.88 234 LYS A CA 1
ATOM 1864 C C . LYS A 1 234 ? 29.148 11.994 -35.085 1.00 97.88 234 LYS A C 1
ATOM 1866 O O . LYS A 1 234 ? 29.904 12.477 -35.927 1.00 97.88 234 LYS A O 1
ATOM 1871 N N . PHE A 1 235 ? 28.020 11.375 -35.417 1.00 97.31 235 PHE A N 1
ATOM 1872 C CA . PHE A 1 235 ? 27.582 11.273 -36.808 1.00 97.31 235 PHE A CA 1
ATOM 1873 C C . PHE A 1 235 ? 27.266 12.640 -37.429 1.00 97.31 235 PHE A C 1
ATOM 1875 O O . PHE A 1 235 ? 27.668 12.895 -38.564 1.00 97.31 235 PHE A O 1
ATOM 1882 N N . ILE A 1 236 ? 26.618 13.540 -36.682 1.00 96.94 236 ILE A N 1
ATOM 1883 C CA . ILE A 1 236 ? 26.320 14.913 -37.124 1.00 96.94 236 ILE A CA 1
ATOM 1884 C C . ILE A 1 236 ? 27.613 15.717 -37.346 1.00 96.94 236 ILE A C 1
ATOM 1886 O O . ILE A 1 236 ? 27.722 16.453 -38.327 1.00 96.94 236 ILE A O 1
ATOM 1890 N N . GLU A 1 237 ? 28.617 15.535 -36.485 1.00 97.69 237 GLU A N 1
ATOM 1891 C CA . GLU A 1 237 ? 29.954 16.138 -36.619 1.00 97.69 237 GLU A CA 1
ATOM 1892 C C . GLU A 1 237 ? 30.788 15.541 -37.776 1.00 97.69 237 GLU A C 1
ATOM 1894 O O . GLU A 1 237 ? 31.837 16.087 -38.126 1.00 97.69 237 GLU A O 1
ATOM 1899 N N . GLY A 1 238 ? 30.343 14.434 -38.384 1.00 96.94 238 GLY A N 1
ATOM 1900 C CA . GLY A 1 238 ? 31.071 13.705 -39.429 1.00 96.94 238 GLY A CA 1
ATOM 1901 C C . GLY A 1 238 ? 32.140 12.733 -38.907 1.00 96.94 238 GLY A C 1
ATOM 1902 O O . GLY A 1 238 ? 32.913 12.186 -39.695 1.00 96.94 238 GLY A O 1
ATOM 1903 N N . ASP A 1 239 ? 32.184 12.485 -37.598 1.00 97.56 239 ASP A N 1
ATOM 1904 C CA . ASP A 1 239 ? 33.080 11.533 -36.936 1.00 97.56 239 ASP A CA 1
ATOM 1905 C C . ASP A 1 239 ? 32.442 10.135 -36.865 1.00 97.56 239 ASP A C 1
ATOM 1907 O O . ASP A 1 239 ? 32.042 9.632 -35.811 1.00 97.56 239 ASP A O 1
ATOM 1911 N N . TYR A 1 240 ? 32.326 9.496 -38.030 1.00 95.12 240 TYR A N 1
ATOM 1912 C CA . TYR A 1 240 ? 31.640 8.207 -38.168 1.00 95.12 240 TYR A CA 1
ATOM 1913 C C . TYR A 1 240 ? 32.290 7.071 -37.377 1.00 95.12 240 TYR A C 1
ATOM 1915 O O . TYR A 1 240 ? 31.586 6.178 -36.915 1.00 95.12 240 TYR A O 1
ATOM 1923 N N . TYR A 1 241 ? 33.614 7.094 -37.202 1.00 96.25 241 TYR A N 1
ATOM 1924 C CA . TYR A 1 241 ? 34.319 6.045 -36.464 1.00 96.25 241 TYR A CA 1
ATOM 1925 C C . TYR A 1 241 ? 33.915 6.042 -34.986 1.00 96.25 241 TYR A C 1
ATOM 1927 O O . TYR A 1 241 ? 33.519 5.006 -34.448 1.00 96.25 241 TYR A O 1
ATOM 1935 N N . ASN A 1 242 ? 33.962 7.209 -34.334 1.00 95.00 242 ASN A N 1
ATOM 1936 C CA . ASN A 1 242 ? 33.545 7.306 -32.939 1.00 95.00 242 ASN A CA 1
ATOM 1937 C C . ASN A 1 242 ? 32.027 7.150 -32.797 1.00 95.00 242 ASN A C 1
ATOM 1939 O O . ASN A 1 242 ? 31.583 6.491 -31.857 1.00 95.00 242 ASN A O 1
ATOM 1943 N N . GLY A 1 243 ? 31.240 7.685 -33.738 1.00 95.12 243 GLY A N 1
ATOM 1944 C CA . GLY A 1 243 ? 29.788 7.491 -33.767 1.00 95.12 243 GLY A CA 1
ATOM 1945 C C . GLY A 1 243 ? 29.399 6.014 -33.780 1.00 95.12 243 GLY A C 1
ATOM 1946 O O . GLY A 1 243 ? 28.621 5.579 -32.933 1.00 95.12 243 GLY A O 1
ATOM 1947 N N . GLN A 1 244 ? 30.025 5.217 -34.651 1.00 96.12 244 GLN A N 1
ATOM 1948 C CA . GLN A 1 244 ? 29.781 3.776 -34.739 1.00 96.12 244 GLN A CA 1
ATOM 1949 C C . GLN A 1 244 ? 30.114 3.052 -33.429 1.00 96.12 244 GLN A C 1
ATOM 1951 O O . GLN A 1 244 ? 29.328 2.229 -32.966 1.00 96.12 244 GLN A O 1
ATOM 1956 N N . SER A 1 245 ? 31.233 3.395 -32.782 1.00 96.69 245 SER A N 1
ATOM 1957 C CA . SER A 1 245 ? 31.620 2.768 -31.513 1.00 96.69 245 SER A CA 1
ATOM 1958 C C . SER A 1 245 ? 30.609 3.020 -30.385 1.00 96.69 245 SER A C 1
ATOM 1960 O O . SER A 1 245 ? 30.321 2.113 -29.603 1.00 96.69 245 SER A O 1
ATOM 1962 N N . TYR A 1 246 ? 30.056 4.233 -30.277 1.00 95.44 246 TYR A N 1
ATOM 1963 C CA . TYR A 1 246 ? 29.010 4.526 -29.288 1.00 95.44 246 TYR A CA 1
ATOM 1964 C C . TYR A 1 246 ? 27.666 3.891 -29.655 1.00 95.44 246 TYR A C 1
ATOM 1966 O O . TYR A 1 246 ? 26.944 3.443 -28.763 1.00 95.44 246 TYR A O 1
ATOM 1974 N N . PHE A 1 247 ? 27.349 3.819 -30.949 1.00 95.31 247 PHE A N 1
ATOM 1975 C CA . PHE A 1 247 ? 26.138 3.170 -31.440 1.00 95.31 247 PHE A CA 1
ATOM 1976 C C . PHE A 1 247 ? 26.125 1.676 -31.101 1.00 95.31 247 PHE A C 1
ATOM 1978 O O . PHE A 1 247 ? 25.148 1.189 -30.539 1.00 95.31 247 PHE A O 1
ATOM 1985 N N . GLU A 1 248 ? 27.227 0.966 -31.353 1.00 94.94 248 GLU A N 1
ATOM 1986 C CA . GLU A 1 248 ? 27.363 -0.458 -31.022 1.00 94.94 248 GLU A CA 1
ATOM 1987 C C . GLU A 1 248 ? 27.164 -0.717 -29.527 1.00 94.94 248 GLU A C 1
ATOM 1989 O O . GLU A 1 248 ? 26.388 -1.597 -29.167 1.00 94.94 248 GLU A O 1
ATOM 1994 N N . LYS A 1 249 ? 27.755 0.116 -28.657 1.00 94.44 249 LYS A N 1
ATOM 1995 C CA . LYS A 1 249 ? 27.527 0.037 -27.203 1.00 94.44 249 LYS A CA 1
ATOM 1996 C C . LYS A 1 249 ? 26.059 0.238 -26.833 1.00 94.44 249 LYS A C 1
ATOM 1998 O O . LYS A 1 249 ? 25.546 -0.454 -25.962 1.00 94.44 249 LYS A O 1
ATOM 2003 N N . ALA A 1 250 ? 25.380 1.204 -27.454 1.00 93.25 250 ALA A N 1
ATOM 2004 C CA . ALA A 1 250 ? 23.964 1.441 -27.189 1.00 93.25 250 ALA A CA 1
ATOM 2005 C C . ALA A 1 250 ? 23.104 0.239 -27.611 1.00 93.25 250 ALA A C 1
ATOM 2007 O O . ALA A 1 250 ? 22.226 -0.177 -26.856 1.00 93.25 250 ALA A O 1
ATOM 2008 N N . VAL A 1 251 ? 23.373 -0.338 -28.786 1.00 92.88 251 VAL A N 1
ATOM 2009 C CA . VAL A 1 251 ? 22.653 -1.512 -29.299 1.00 92.88 251 VAL A CA 1
ATOM 2010 C C . VAL A 1 251 ? 22.911 -2.748 -28.438 1.00 92.88 251 VAL A C 1
ATOM 2012 O O . VAL A 1 251 ? 21.956 -3.454 -28.126 1.00 92.88 251 VAL A O 1
ATOM 2015 N N . GLU A 1 252 ? 24.154 -2.983 -28.015 1.00 92.31 252 GLU A N 1
ATOM 2016 C CA . GLU A 1 252 ? 24.526 -4.085 -27.117 1.00 92.31 252 GLU A CA 1
ATOM 2017 C C . GLU A 1 252 ? 23.703 -4.041 -25.822 1.00 92.31 252 GLU A C 1
ATOM 2019 O O . GLU A 1 252 ? 22.992 -4.998 -25.520 1.00 92.31 252 GLU A O 1
ATOM 2024 N N . PHE A 1 253 ? 23.665 -2.887 -25.144 1.00 89.19 253 PHE A N 1
ATOM 2025 C CA . PHE A 1 253 ? 22.833 -2.695 -23.949 1.00 89.19 253 PHE A CA 1
ATOM 2026 C C . PHE A 1 253 ? 21.344 -2.974 -24.204 1.00 89.19 253 PHE A C 1
ATOM 2028 O O . PHE A 1 253 ? 20.671 -3.594 -23.383 1.00 89.19 253 PHE A O 1
ATOM 2035 N N . ILE A 1 254 ? 20.800 -2.518 -25.337 1.00 89.19 254 ILE A N 1
ATOM 2036 C CA . ILE A 1 254 ? 19.383 -2.728 -25.674 1.00 8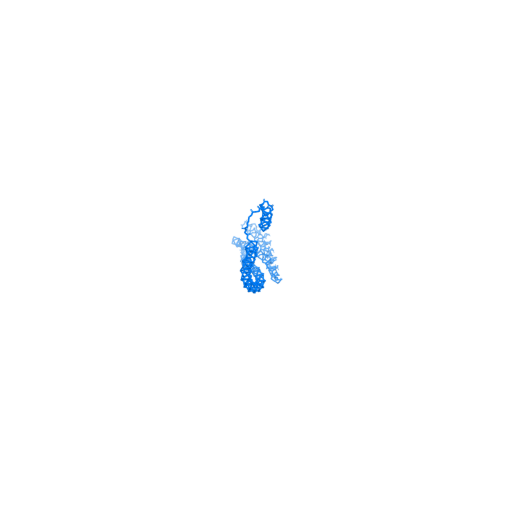9.19 254 ILE A CA 1
ATOM 2037 C C . ILE A 1 254 ? 19.087 -4.212 -25.930 1.00 89.19 254 ILE A C 1
ATOM 2039 O O . ILE A 1 254 ? 18.002 -4.685 -25.584 1.00 89.19 254 ILE A O 1
ATOM 2043 N N . LEU A 1 255 ? 20.015 -4.945 -26.549 1.00 88.88 255 LEU A N 1
ATOM 2044 C CA . LEU A 1 255 ? 19.862 -6.377 -26.806 1.00 88.88 255 LEU A CA 1
ATOM 2045 C C . LEU A 1 255 ? 19.909 -7.185 -25.508 1.00 88.88 255 LEU A C 1
ATOM 2047 O O . LEU A 1 255 ? 19.013 -7.999 -25.293 1.00 88.88 255 LEU A O 1
ATOM 2051 N N . GLU A 1 256 ? 20.858 -6.894 -24.615 1.00 88.56 256 GLU A N 1
ATOM 2052 C CA . GLU A 1 256 ? 20.934 -7.525 -23.289 1.00 88.56 256 GLU A CA 1
ATOM 2053 C C . GLU A 1 256 ? 19.631 -7.336 -22.498 1.00 88.56 256 GLU A C 1
ATOM 2055 O O . GLU A 1 256 ? 19.097 -8.282 -21.914 1.00 88.56 256 GLU A O 1
ATOM 2060 N N . LEU A 1 257 ? 19.057 -6.128 -22.546 1.00 84.38 257 LEU A N 1
ATOM 2061 C CA . LEU A 1 257 ? 17.778 -5.834 -21.901 1.00 84.38 257 LEU A CA 1
ATOM 2062 C C . LEU A 1 257 ? 16.607 -6.589 -22.540 1.00 84.38 257 LEU A C 1
ATOM 2064 O O . LEU A 1 257 ? 15.703 -7.006 -21.829 1.00 84.38 257 LEU A O 1
ATOM 2068 N N . LYS A 1 258 ? 16.596 -6.798 -23.861 1.00 79.56 258 LYS A N 1
ATOM 2069 C CA . LYS A 1 258 ? 15.537 -7.578 -24.529 1.00 79.56 258 LYS A CA 1
ATOM 2070 C C . LYS A 1 258 ? 15.626 -9.071 -24.217 1.00 79.56 258 LYS A C 1
ATOM 2072 O O . LYS A 1 258 ? 14.591 -9.725 -24.117 1.00 79.56 258 LYS A O 1
ATOM 2077 N N . GLU A 1 259 ? 16.833 -9.609 -24.071 1.00 78.94 259 GLU A N 1
ATOM 2078 C CA . GLU A 1 259 ? 17.043 -11.021 -23.740 1.00 78.94 259 GLU A CA 1
ATOM 2079 C C . GLU A 1 259 ? 16.634 -11.350 -22.304 1.00 78.94 259 GLU A C 1
ATOM 2081 O O . GLU A 1 259 ? 16.057 -12.408 -22.076 1.00 78.94 259 GLU A O 1
ATOM 2086 N N . GLY A 1 260 ? 16.834 -10.428 -21.356 1.00 70.12 260 GLY A N 1
ATOM 2087 C CA . GLY A 1 260 ? 16.404 -10.611 -19.964 1.00 70.12 260 GLY A CA 1
ATOM 2088 C C . GLY A 1 260 ? 14.884 -10.714 -19.762 1.00 70.12 260 GLY A C 1
ATOM 2089 O O . GLY A 1 260 ? 14.440 -11.083 -18.678 1.00 70.12 260 GLY A O 1
ATOM 2090 N N . TRP A 1 261 ? 14.089 -10.388 -20.786 1.00 64.19 261 TRP A N 1
ATOM 2091 C CA . TRP A 1 261 ? 12.624 -10.329 -20.729 1.00 64.19 261 TRP A CA 1
ATOM 2092 C C . TRP A 1 261 ? 11.914 -11.470 -21.483 1.00 64.19 261 TRP A C 1
ATOM 2094 O O . TRP A 1 261 ? 10.684 -11.556 -21.409 1.00 64.19 261 TRP A O 1
ATOM 2104 N N . ASN A 1 262 ? 12.657 -12.322 -22.203 1.00 49.91 262 ASN A N 1
ATOM 2105 C CA . ASN A 1 262 ? 12.147 -13.518 -22.897 1.00 49.91 262 ASN A CA 1
ATOM 2106 C C . ASN A 1 262 ? 12.262 -14.773 -22.024 1.00 49.91 262 ASN A C 1
ATOM 2108 O O . ASN A 1 262 ? 11.345 -15.622 -22.118 1.00 49.91 262 ASN A O 1
#

Sequence (262 aa):
MKEIKKILGIISILFFVSAIVIISGCTNTTSPTAVTKTFTETKTETKTETNTELQSQVESLLEQVQKLEEEKKNLTFQISELETEINELKKVIDEKNTVISAMNKTLLEKEEELRSLKNIREMHNATINGYTYFKSGMSLMMAGTLYLNDALHLTENGEFEKAKNFVRNATEYFQKARENFIQAKEYFERGKQYANLSEDIRRIGTMSILSSELANDMESYLTACSNLETALDKFIEGDYYNGQSYFEKAVEFILELKEGWN

pLDDT: mean 85.95, std 18.33, range [32.0, 98.5]